Protein AF-A0A0H2R224-F1 (afdb_monomer_lite)

Secondary structure (DSSP, 8-state):
----PPPPPP-TTEEEEEETTEEEEEEHHHHHHHHTT---GGG-EEGGGHHHHHTSHHHHHHHHHHHHHHHHHHHHHHHHHHHHHHHHHHHHHHHTS---S-TTHHHHHHHHHHHHHHHHHHHHHHHS-------TTSHHHHHHHHHHHHHHHHHHTT---HHHHHHHTTPEE-----PPPPP---HHHHHHHHHTTHHHHS-S-------PPTT-TTTTSSSHHHHHHHHHH--TT----HHHHHHHHHHHHHTT-TTPPPHHHHHHHHHHHHHHHPPPEEEEE-TTS-EEEEE-HHHHHHHHHHHHHHHTS------------

Organism: NCBI:txid27342

Radius of gyration: 31.39 Å; chains: 1; bounding box: 102×55×84 Å

Structure (mmCIF, N/CA/C/O backbone):
data_AF-A0A0H2R224-F1
#
_entry.id   AF-A0A0H2R224-F1
#
loop_
_atom_site.group_PDB
_atom_site.id
_atom_site.type_symbol
_atom_site.label_atom_id
_atom_site.label_alt_id
_atom_site.label_comp_id
_atom_site.label_asym_id
_atom_site.label_entity_id
_atom_site.label_seq_id
_atom_site.pdbx_PDB_ins_code
_atom_site.Cartn_x
_atom_site.Cartn_y
_atom_site.Cartn_z
_atom_site.occupancy
_atom_site.B_iso_or_equiv
_atom_site.auth_seq_id
_atom_site.auth_comp_id
_atom_site.auth_asym_id
_atom_site.auth_atom_id
_atom_site.pdbx_PDB_model_num
ATOM 1 N N . MET A 1 1 ? 55.074 -1.251 -44.213 1.00 44.06 1 MET A N 1
ATOM 2 C CA . MET A 1 1 ? 54.320 -0.778 -43.033 1.00 44.06 1 MET A CA 1
ATOM 3 C C . MET A 1 1 ? 52.875 -0.575 -43.454 1.00 44.06 1 MET A C 1
ATOM 5 O O . MET A 1 1 ? 52.669 0.143 -44.427 1.00 44.06 1 MET A O 1
ATOM 9 N N . PRO A 1 2 ? 51.894 -1.247 -42.829 1.00 49.34 2 PRO A N 1
ATOM 10 C CA . PRO A 1 2 ? 50.490 -0.977 -43.115 1.00 49.34 2 PRO A CA 1
ATOM 11 C C . PRO A 1 2 ? 50.138 0.460 -42.687 1.00 49.34 2 PRO A C 1
ATOM 13 O O . PRO A 1 2 ? 50.682 0.934 -41.687 1.00 49.34 2 PRO A O 1
ATOM 16 N N . PRO A 1 3 ? 49.267 1.168 -43.427 1.00 50.97 3 PRO A N 1
ATOM 17 C CA . PRO A 1 3 ? 48.880 2.532 -43.091 1.00 50.97 3 PRO A CA 1
ATOM 18 C C . PRO A 1 3 ? 48.170 2.543 -41.735 1.00 50.97 3 PRO A C 1
ATOM 20 O O . PRO A 1 3 ? 47.150 1.876 -41.542 1.00 50.97 3 PRO A O 1
ATOM 23 N N . THR A 1 4 ? 48.722 3.293 -40.787 1.00 45.47 4 THR A N 1
ATOM 24 C CA . THR A 1 4 ? 48.108 3.553 -39.488 1.00 45.47 4 THR A CA 1
ATOM 25 C C . THR A 1 4 ? 46.823 4.347 -39.718 1.00 45.47 4 THR A C 1
ATOM 27 O O . THR A 1 4 ? 46.840 5.504 -40.135 1.00 45.47 4 THR A O 1
ATOM 30 N N . LYS A 1 5 ? 45.672 3.696 -39.518 1.00 55.66 5 LYS A N 1
ATOM 31 C CA . LYS A 1 5 ? 44.362 4.354 -39.581 1.00 55.66 5 LYS A CA 1
ATOM 32 C C . LYS A 1 5 ? 44.312 5.414 -38.478 1.00 55.66 5 LYS A C 1
ATOM 34 O O . LYS A 1 5 ? 44.446 5.074 -37.306 1.00 55.66 5 LYS A O 1
ATOM 39 N N . GLY A 1 6 ? 44.146 6.680 -38.863 1.00 53.44 6 GLY A N 1
ATOM 40 C CA . GLY A 1 6 ? 43.934 7.783 -37.925 1.00 53.44 6 GLY A CA 1
ATOM 41 C C . GLY A 1 6 ? 42.687 7.572 -37.052 1.00 53.44 6 GLY A C 1
ATOM 42 O O . GLY A 1 6 ? 41.841 6.735 -37.388 1.00 53.44 6 GLY A O 1
ATOM 43 N N . PRO A 1 7 ? 42.566 8.305 -35.930 1.00 63.09 7 PRO A N 1
ATOM 44 C CA . PRO A 1 7 ? 41.449 8.158 -35.002 1.00 63.09 7 PRO A CA 1
ATOM 45 C C . PRO A 1 7 ? 40.119 8.353 -35.738 1.00 63.09 7 PRO A C 1
ATOM 47 O O . PRO A 1 7 ? 39.934 9.308 -36.494 1.00 63.09 7 PRO A O 1
ATOM 50 N N . ALA A 1 8 ? 39.205 7.398 -35.556 1.00 65.25 8 ALA A N 1
ATOM 51 C CA . ALA A 1 8 ? 37.866 7.476 -36.122 1.00 65.25 8 ALA A CA 1
ATOM 52 C C . ALA A 1 8 ? 37.151 8.701 -35.536 1.00 65.25 8 ALA A C 1
ATOM 54 O O . ALA A 1 8 ? 37.110 8.849 -34.319 1.00 65.25 8 ALA A O 1
ATOM 55 N N . LYS A 1 9 ? 36.600 9.563 -36.395 1.00 74.38 9 LYS A N 1
ATOM 56 C CA . LYS A 1 9 ? 35.813 10.724 -35.965 1.00 74.38 9 LYS A CA 1
ATOM 57 C C . LYS A 1 9 ? 34.577 10.248 -35.196 1.00 74.38 9 LYS A C 1
ATOM 59 O O . LYS A 1 9 ? 33.865 9.367 -35.686 1.00 74.38 9 LYS A O 1
ATOM 64 N N . GLU A 1 10 ? 34.344 10.819 -34.020 1.00 84.50 10 GLU A N 1
ATOM 65 C CA . GLU A 1 10 ? 33.060 10.702 -33.330 1.00 84.50 10 GLU A CA 1
ATOM 66 C C . GLU A 1 10 ? 31.981 11.389 -34.169 1.00 84.50 10 GLU A C 1
ATOM 68 O O . GLU A 1 10 ? 32.212 12.442 -34.768 1.00 84.50 10 GLU A O 1
ATOM 73 N N . ILE A 1 11 ? 30.830 10.731 -34.284 1.00 87.88 11 ILE A N 1
ATOM 74 C CA . ILE A 1 11 ? 29.653 11.259 -34.967 1.00 87.88 11 ILE A CA 1
ATOM 75 C C . ILE A 1 11 ? 28.646 11.534 -33.861 1.00 87.88 11 ILE A C 1
ATOM 77 O O . ILE A 1 11 ? 28.252 10.603 -33.160 1.00 87.88 11 ILE A O 1
ATOM 81 N N . ASP A 1 12 ? 28.272 12.797 -33.703 1.00 90.62 12 ASP A N 1
ATOM 82 C CA . ASP A 1 12 ? 27.334 13.215 -32.668 1.00 90.62 12 ASP A CA 1
ATOM 83 C C . ASP A 1 12 ? 25.979 12.498 -32.831 1.00 90.62 12 ASP A C 1
ATOM 85 O O . ASP A 1 12 ? 25.511 12.291 -33.955 1.00 90.62 12 ASP A O 1
ATOM 89 N N . GLY A 1 13 ? 25.394 12.038 -31.724 1.00 91.25 13 GLY A N 1
ATOM 90 C CA . GLY A 1 13 ? 24.161 11.234 -31.717 1.00 91.25 13 GLY A CA 1
ATOM 91 C C . GLY A 1 13 ? 24.301 9.751 -32.113 1.00 91.25 13 GLY A C 1
ATOM 92 O O . GLY A 1 13 ? 23.288 9.061 -32.275 1.00 91.25 13 GLY A O 1
ATOM 93 N N . PHE A 1 14 ? 25.524 9.225 -32.269 1.00 94.94 14 PHE A N 1
ATOM 94 C CA . PHE A 1 14 ? 25.755 7.801 -32.549 1.00 94.94 14 PHE A CA 1
ATOM 95 C C . PHE A 1 14 ? 26.709 7.145 -31.550 1.00 94.94 14 PHE A C 1
ATOM 97 O O . PHE A 1 14 ? 27.819 7.617 -31.318 1.00 94.94 14 PHE A O 1
ATOM 104 N N . VAL A 1 15 ? 26.322 5.973 -31.045 1.00 94.50 15 VAL A N 1
ATOM 105 C CA . VAL A 1 15 ? 27.187 5.125 -30.216 1.00 94.50 15 VAL A CA 1
ATOM 106 C C . VAL A 1 15 ? 27.937 4.147 -31.112 1.00 94.50 15 VAL A C 1
ATOM 108 O O . VAL A 1 15 ? 27.344 3.427 -31.919 1.00 94.50 15 VAL A O 1
ATOM 111 N N . LYS A 1 16 ? 29.264 4.118 -30.981 1.00 94.19 16 LYS A N 1
ATOM 112 C CA . LYS A 1 16 ? 30.128 3.190 -31.713 1.00 94.19 16 LYS A CA 1
ATOM 113 C C . LYS A 1 16 ? 30.122 1.820 -31.034 1.00 94.19 16 LYS A C 1
ATOM 115 O O . LYS A 1 16 ? 30.515 1.698 -29.880 1.00 94.19 16 LYS A O 1
ATOM 120 N N . LEU A 1 17 ? 29.773 0.782 -31.787 1.00 92.06 17 LEU A N 1
ATOM 121 C CA . LEU A 1 17 ? 29.759 -0.610 -31.340 1.00 92.06 17 LEU A CA 1
ATOM 122 C C . LEU A 1 17 ? 30.812 -1.414 -32.106 1.00 92.06 17 LEU A C 1
ATOM 124 O O . LEU A 1 17 ? 30.967 -1.256 -33.320 1.00 92.06 17 LEU A O 1
ATOM 128 N N . THR A 1 18 ? 31.538 -2.290 -31.412 1.00 92.56 18 THR A N 1
ATOM 129 C CA . THR A 1 18 ? 32.492 -3.215 -32.044 1.00 92.56 18 THR A CA 1
ATOM 130 C C . THR A 1 18 ? 31.954 -4.633 -31.923 1.00 92.56 18 THR A C 1
ATOM 132 O O . THR A 1 18 ? 32.067 -5.243 -30.868 1.00 92.56 18 THR A O 1
ATOM 135 N N . ILE A 1 19 ? 31.372 -5.149 -33.007 1.00 91.94 19 ILE A N 1
ATOM 136 C CA . ILE A 1 19 ? 30.734 -6.472 -33.049 1.00 91.94 19 ILE A CA 1
ATOM 137 C C . ILE A 1 19 ? 31.507 -7.328 -34.050 1.00 91.94 19 ILE A C 1
ATOM 139 O O . ILE A 1 19 ? 31.643 -6.943 -35.216 1.00 91.94 19 ILE A O 1
ATOM 143 N N . ASN A 1 20 ? 32.046 -8.468 -33.612 1.00 91.81 20 ASN A N 1
ATOM 144 C CA . ASN A 1 20 ? 32.826 -9.386 -34.457 1.00 91.81 20 ASN A CA 1
ATOM 145 C C . ASN A 1 20 ? 33.954 -8.686 -35.243 1.00 91.81 20 ASN A C 1
ATOM 147 O O . ASN A 1 20 ? 34.102 -8.884 -36.445 1.00 91.81 20 ASN A O 1
ATOM 151 N N . GLN A 1 21 ? 34.716 -7.805 -34.578 1.00 92.88 21 GLN A N 1
ATOM 152 C CA . GLN A 1 21 ? 35.792 -6.987 -35.177 1.00 92.88 21 GLN A CA 1
ATOM 153 C C . GLN A 1 21 ? 35.335 -5.981 -36.253 1.00 92.88 21 GLN A C 1
ATOM 155 O O . GLN A 1 21 ? 36.162 -5.310 -36.874 1.00 92.88 21 GLN A O 1
ATOM 160 N N . THR A 1 22 ? 34.026 -5.818 -36.458 1.00 92.12 22 THR A N 1
ATOM 161 C CA . THR A 1 22 ? 33.461 -4.794 -37.339 1.00 92.12 22 THR A CA 1
ATOM 162 C C . THR A 1 22 ? 32.958 -3.608 -36.526 1.00 92.12 22 THR A C 1
ATOM 164 O O . THR A 1 22 ? 32.269 -3.769 -35.521 1.00 92.12 22 THR A O 1
ATOM 167 N N . VAL A 1 23 ? 33.313 -2.398 -36.964 1.00 92.56 23 VAL A N 1
ATOM 168 C CA . VAL A 1 23 ? 32.818 -1.159 -36.356 1.00 92.56 23 VAL A CA 1
ATOM 169 C C . VAL A 1 23 ? 31.447 -0.835 -36.939 1.00 92.56 23 VAL A C 1
ATOM 171 O O . VAL A 1 23 ? 31.311 -0.607 -38.148 1.00 92.56 23 VAL A O 1
ATOM 174 N N . LYS A 1 24 ? 30.445 -0.786 -36.069 1.00 95.00 24 LYS A N 1
ATOM 175 C CA . LYS A 1 24 ? 29.077 -0.368 -36.368 1.00 95.00 24 LYS A CA 1
ATOM 176 C C . LYS A 1 24 ? 28.699 0.841 -35.505 1.00 95.00 24 LYS A C 1
ATOM 178 O O . LYS A 1 24 ? 29.409 1.188 -34.565 1.00 95.00 24 LYS A O 1
ATOM 183 N N . TYR A 1 25 ? 27.601 1.494 -35.856 1.00 95.56 25 TYR A N 1
ATOM 184 C CA . TYR A 1 25 ? 27.082 2.679 -35.183 1.00 95.56 25 TYR A CA 1
ATOM 185 C C . TYR A 1 25 ? 25.592 2.494 -34.917 1.00 95.56 25 TYR A C 1
ATOM 187 O O . TYR A 1 25 ? 24.866 2.112 -35.829 1.00 95.56 25 TYR A O 1
ATOM 195 N N . ALA A 1 26 ? 25.135 2.784 -33.707 1.00 95.69 26 ALA A N 1
ATOM 196 C CA . ALA A 1 26 ? 23.716 2.821 -33.368 1.00 95.69 26 ALA A CA 1
ATOM 197 C C . ALA A 1 26 ? 23.282 4.273 -33.140 1.00 95.69 26 ALA A C 1
ATOM 199 O O . ALA A 1 26 ? 24.006 5.035 -32.501 1.00 95.69 26 ALA A O 1
ATOM 200 N N . CYS A 1 27 ? 22.133 4.665 -33.693 1.00 96.06 27 CYS A N 1
ATOM 201 C CA . CYS A 1 27 ? 21.566 5.998 -33.486 1.00 96.06 27 CYS A CA 1
ATOM 202 C C . CYS A 1 27 ? 20.829 6.034 -32.145 1.00 96.06 27 CYS A C 1
ATOM 204 O O . CYS A 1 27 ? 19.868 5.289 -31.962 1.00 96.06 27 CYS A O 1
ATOM 206 N N . THR A 1 28 ? 21.240 6.917 -31.236 1.00 94.50 28 THR A N 1
ATOM 207 C CA . THR A 1 28 ? 20.654 7.001 -29.887 1.00 94.50 28 THR A CA 1
ATOM 208 C C . THR A 1 28 ? 19.172 7.372 -29.916 1.00 94.50 28 THR A C 1
ATOM 210 O O . THR A 1 28 ? 18.379 6.774 -29.194 1.00 94.50 28 THR A O 1
ATOM 213 N N . VAL A 1 29 ? 18.789 8.296 -30.801 1.00 94.62 29 VAL A N 1
ATOM 214 C CA . VAL A 1 29 ? 17.405 8.775 -30.960 1.00 94.62 29 VAL A CA 1
ATOM 215 C C . VAL A 1 29 ? 16.482 7.651 -31.437 1.00 94.62 29 VAL A C 1
ATOM 217 O O . VAL A 1 29 ? 15.442 7.385 -30.841 1.00 94.62 29 VAL A O 1
ATOM 220 N N . CYS A 1 30 ? 16.884 6.922 -32.484 1.00 94.81 30 CYS A N 1
ATOM 221 C CA . CYS A 1 30 ? 16.073 5.825 -33.014 1.00 94.81 30 CYS A CA 1
ATOM 222 C C . CYS A 1 30 ? 15.989 4.638 -32.040 1.00 94.81 30 CYS A C 1
ATOM 224 O O . CYS A 1 30 ? 14.925 4.038 -31.910 1.00 94.81 30 CYS A O 1
ATOM 226 N N . SER A 1 31 ? 17.076 4.301 -31.340 1.00 92.12 31 SER A N 1
ATOM 227 C CA . SER A 1 31 ? 17.065 3.209 -30.356 1.00 92.12 31 SER A CA 1
ATOM 228 C C . SER A 1 31 ? 16.169 3.517 -29.151 1.00 92.12 31 SER A C 1
ATOM 230 O O . SER A 1 31 ? 15.461 2.630 -28.674 1.00 92.12 31 SER A O 1
ATOM 232 N N . ARG A 1 32 ? 16.135 4.777 -28.692 1.00 88.69 32 ARG A N 1
ATOM 233 C CA . ARG A 1 32 ? 15.275 5.206 -27.581 1.00 88.69 32 ARG A CA 1
ATOM 234 C C . ARG A 1 32 ? 13.791 5.020 -27.893 1.00 88.69 32 ARG A C 1
ATOM 236 O O . ARG A 1 32 ? 13.071 4.459 -27.075 1.00 88.69 32 ARG A O 1
ATOM 243 N N . LEU A 1 33 ? 13.351 5.437 -29.079 1.00 87.69 33 LEU A N 1
ATOM 244 C CA . LEU A 1 33 ? 11.928 5.442 -29.427 1.00 87.69 33 LEU A CA 1
ATOM 245 C C . LEU A 1 33 ? 11.357 4.066 -29.772 1.00 87.69 33 LEU A C 1
ATOM 247 O O . LEU A 1 33 ? 10.203 3.797 -29.457 1.00 87.69 33 LEU A O 1
ATOM 251 N N . TYR A 1 34 ? 12.131 3.193 -30.420 1.00 81.75 34 TYR A N 1
ATOM 252 C CA . TYR A 1 34 ? 11.587 1.923 -30.917 1.00 81.75 34 TYR A CA 1
ATOM 253 C C . TYR A 1 34 ? 11.800 0.728 -29.981 1.00 81.75 34 TYR A C 1
ATOM 255 O O . TYR A 1 34 ? 11.091 -0.265 -30.127 1.00 81.75 34 TYR A O 1
ATOM 263 N N . ARG A 1 35 ? 12.757 0.790 -29.044 1.00 77.06 35 ARG A N 1
ATOM 264 C CA . ARG A 1 35 ? 13.094 -0.340 -28.153 1.00 77.06 35 ARG A CA 1
ATOM 265 C C . ARG A 1 35 ? 13.302 0.057 -26.687 1.00 77.06 35 ARG A C 1
ATOM 267 O O . ARG A 1 35 ? 13.982 -0.649 -25.953 1.00 77.06 35 ARG A O 1
ATOM 274 N N . GLY A 1 36 ? 12.771 1.202 -26.257 1.00 79.44 36 GLY A N 1
ATOM 275 C CA . GLY A 1 36 ? 12.881 1.629 -24.857 1.00 79.44 36 GLY A CA 1
ATOM 276 C C . GLY A 1 36 ? 14.312 1.947 -24.403 1.00 79.44 36 GLY A C 1
ATOM 277 O O . GLY A 1 36 ? 14.588 1.935 -23.211 1.00 79.44 36 GLY A O 1
ATOM 278 N N . GLY A 1 37 ? 15.232 2.235 -25.333 1.00 78.31 37 GLY A N 1
ATOM 279 C CA . GLY A 1 37 ? 16.602 2.655 -25.015 1.00 78.31 37 GLY A CA 1
ATOM 280 C C . GLY A 1 37 ? 17.657 1.550 -25.008 1.00 78.31 37 GLY A C 1
ATOM 281 O O . GLY A 1 37 ? 18.845 1.877 -24.987 1.00 78.31 37 GLY A O 1
ATOM 282 N N . GLU A 1 38 ? 17.281 0.274 -25.110 1.00 86.31 38 GLU A N 1
ATOM 283 C CA . GLU A 1 38 ? 18.266 -0.801 -25.250 1.00 86.31 38 GLU A CA 1
ATOM 284 C C . GLU A 1 38 ? 18.861 -0.824 -26.663 1.00 86.31 38 GLU A C 1
ATOM 286 O O . GLU A 1 38 ? 18.174 -1.024 -27.667 1.00 86.31 38 GLU A O 1
ATOM 291 N N . ILE A 1 39 ? 20.176 -0.607 -26.751 1.00 86.38 39 ILE A N 1
ATOM 292 C CA . ILE A 1 39 ? 20.918 -0.678 -28.010 1.00 86.38 39 ILE A CA 1
ATOM 293 C C . ILE A 1 39 ? 21.298 -2.138 -28.265 1.00 86.38 39 ILE A C 1
ATOM 295 O O . ILE A 1 39 ? 22.231 -2.658 -27.652 1.00 86.38 39 ILE A O 1
ATOM 299 N N . THR A 1 40 ? 20.611 -2.791 -29.202 1.00 88.81 40 THR A N 1
ATOM 300 C CA . THR A 1 40 ? 20.908 -4.179 -29.585 1.00 88.81 40 THR A CA 1
ATOM 301 C C . THR A 1 40 ? 21.844 -4.255 -30.796 1.00 88.81 40 THR A C 1
ATOM 303 O O . THR A 1 40 ? 21.992 -3.300 -31.565 1.00 88.81 40 THR A O 1
ATOM 306 N N . GLU A 1 41 ? 22.481 -5.412 -31.018 1.00 88.06 41 GLU A N 1
ATOM 307 C CA . GLU A 1 41 ? 23.332 -5.625 -32.201 1.00 88.06 41 GLU A CA 1
ATOM 308 C C . GLU A 1 41 ? 22.571 -5.505 -33.535 1.00 88.06 41 GLU A C 1
ATOM 310 O O . GLU A 1 41 ? 23.183 -5.235 -34.576 1.00 88.06 41 GLU A O 1
ATOM 315 N N . GLU A 1 42 ? 21.250 -5.702 -33.510 1.00 86.50 42 GLU A N 1
ATOM 316 C CA . GLU A 1 42 ? 20.366 -5.617 -34.676 1.00 86.50 42 GLU A CA 1
ATOM 317 C C . GLU A 1 42 ? 20.189 -4.176 -35.165 1.00 86.50 42 GLU A C 1
ATOM 319 O O . GLU A 1 42 ? 20.044 -3.937 -36.365 1.00 86.50 42 GLU A O 1
ATOM 324 N N . ASP A 1 43 ? 20.278 -3.210 -34.250 1.00 84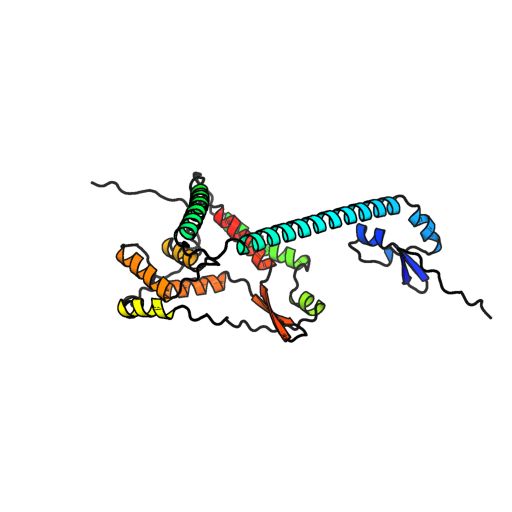.00 43 ASP A N 1
ATOM 325 C CA . ASP A 1 43 ? 20.108 -1.784 -34.542 1.00 84.00 43 ASP A CA 1
ATOM 326 C C . ASP A 1 43 ? 21.416 -1.137 -35.036 1.00 84.00 43 ASP A C 1
ATOM 328 O O . ASP A 1 43 ? 21.473 0.044 -35.389 1.00 84.00 43 ASP A O 1
ATOM 332 N N . ALA A 1 44 ? 22.494 -1.921 -35.086 1.00 91.25 44 ALA A N 1
ATOM 333 C CA . ALA A 1 44 ? 23.820 -1.456 -35.433 1.00 91.25 44 ALA A CA 1
ATOM 334 C C . ALA A 1 44 ? 23.977 -1.278 -36.958 1.00 91.25 44 ALA A C 1
ATOM 336 O O . ALA A 1 44 ? 24.014 -2.222 -37.752 1.00 91.25 44 ALA A O 1
ATOM 337 N N . ILE A 1 45 ? 24.157 -0.030 -37.379 1.00 93.75 45 ILE A N 1
ATOM 338 C CA . ILE A 1 45 ? 24.300 0.394 -38.770 1.00 93.75 45 ILE A CA 1
ATOM 339 C C . ILE A 1 45 ? 25.784 0.390 -39.158 1.00 93.75 45 ILE A C 1
ATOM 341 O O . ILE A 1 45 ? 26.661 0.841 -38.422 1.00 93.75 45 ILE A O 1
ATOM 345 N N . LEU A 1 46 ? 26.104 -0.098 -40.358 1.00 92.50 46 LEU A N 1
ATOM 346 C CA . LEU A 1 46 ? 27.467 0.005 -40.893 1.00 92.50 46 LEU A CA 1
ATOM 347 C C . LEU A 1 46 ? 27.853 1.476 -41.094 1.00 92.50 46 LEU A C 1
ATOM 349 O O . LEU A 1 46 ? 27.067 2.231 -41.656 1.00 92.50 46 LEU A O 1
ATOM 353 N N . SER A 1 47 ? 29.099 1.845 -40.780 1.00 90.94 47 SER A N 1
ATOM 354 C CA . SER A 1 47 ? 29.667 3.193 -41.003 1.00 90.94 47 SER A CA 1
ATOM 355 C C . SER A 1 47 ? 29.241 3.843 -42.335 1.00 90.94 47 SER A C 1
ATOM 357 O O . SER A 1 47 ? 28.733 4.961 -42.362 1.00 90.94 47 SER A O 1
ATOM 359 N N . ARG A 1 48 ? 29.349 3.105 -43.450 1.00 91.88 48 ARG A N 1
ATOM 360 C CA . ARG A 1 48 ? 28.984 3.585 -44.799 1.00 91.88 48 ARG A CA 1
ATOM 361 C C . ARG A 1 48 ? 27.495 3.906 -44.993 1.00 91.88 48 ARG A C 1
ATOM 363 O O . ARG A 1 48 ? 27.145 4.609 -45.932 1.00 91.88 48 ARG A O 1
ATOM 370 N N . LYS A 1 49 ? 26.618 3.360 -44.148 1.00 95.12 49 LYS A N 1
ATOM 371 C CA . LYS A 1 49 ? 25.160 3.534 -44.207 1.00 95.12 49 LYS A CA 1
ATOM 372 C C . LYS A 1 49 ? 24.646 4.626 -43.263 1.00 95.12 49 LYS A C 1
ATOM 374 O O . LYS A 1 49 ? 23.487 4.999 -43.396 1.00 95.12 49 LYS A O 1
ATOM 379 N N . VAL A 1 50 ? 25.484 5.178 -42.379 1.00 95.00 50 VAL A N 1
ATOM 380 C CA . VAL A 1 50 ? 25.084 6.223 -41.414 1.00 95.00 50 VAL A CA 1
ATOM 381 C C . VAL A 1 50 ? 24.501 7.448 -42.128 1.00 95.00 50 VAL A C 1
ATOM 383 O O . VAL A 1 50 ? 23.401 7.882 -41.809 1.00 95.00 50 VAL A O 1
ATOM 386 N N . SER A 1 51 ? 25.163 7.935 -43.182 1.00 95.50 51 SER A N 1
ATOM 387 C CA . SER A 1 51 ? 24.661 9.053 -44.004 1.00 95.50 51 SER A CA 1
ATOM 388 C C . SER A 1 51 ? 23.289 8.769 -44.638 1.00 95.50 51 SER A C 1
ATOM 390 O O . SER A 1 51 ? 22.431 9.648 -44.694 1.00 95.50 51 SER A O 1
ATOM 392 N N . GLY A 1 52 ? 23.056 7.530 -45.085 1.00 97.00 52 GLY A N 1
ATOM 393 C CA . GLY A 1 52 ? 21.760 7.116 -45.628 1.00 97.00 52 GLY A CA 1
ATOM 394 C C . GLY A 1 52 ? 20.673 7.031 -44.557 1.00 97.00 52 GLY A C 1
ATOM 395 O O . GLY A 1 52 ? 19.537 7.414 -44.815 1.00 97.00 52 GLY A O 1
ATOM 396 N N . HIS A 1 53 ? 21.028 6.585 -43.350 1.00 95.69 53 HIS A N 1
ATOM 397 C CA . HIS A 1 53 ? 20.119 6.541 -42.208 1.00 95.69 53 HIS A CA 1
ATOM 398 C C . HIS A 1 53 ? 19.689 7.943 -41.763 1.00 95.69 53 HIS A C 1
ATOM 400 O O . HIS A 1 53 ? 18.491 8.173 -41.639 1.00 95.69 53 HIS A O 1
ATOM 406 N N . ILE A 1 54 ? 20.622 8.895 -41.636 1.00 96.38 54 ILE A N 1
ATOM 407 C CA . ILE A 1 54 ? 20.313 10.288 -41.255 1.00 96.38 54 ILE A CA 1
ATOM 408 C C . ILE A 1 54 ? 19.318 10.930 -42.237 1.00 96.38 54 ILE A C 1
ATOM 410 O O . ILE A 1 54 ? 18.455 11.710 -41.855 1.00 96.38 54 ILE A O 1
ATOM 414 N N . LYS A 1 55 ? 19.402 10.578 -43.525 1.00 97.31 55 LYS A N 1
ATOM 415 C CA . LYS A 1 55 ? 18.482 11.083 -44.558 1.00 97.31 55 LYS A CA 1
ATOM 416 C C . LYS A 1 55 ? 17.161 10.316 -44.641 1.00 97.31 55 LYS A C 1
ATOM 418 O O . LYS A 1 55 ? 16.270 10.748 -45.372 1.00 97.31 55 LYS A O 1
ATOM 423 N N . SER A 1 56 ? 17.044 9.178 -43.961 1.00 97.44 56 SER A N 1
ATOM 424 C CA . SER A 1 56 ? 15.854 8.332 -44.024 1.00 97.44 56 SER A CA 1
ATOM 425 C C . SER A 1 56 ? 14.666 8.997 -43.333 1.00 97.44 56 SER A C 1
ATOM 427 O O . SER A 1 56 ? 14.838 9.688 -42.331 1.00 97.44 56 SER A O 1
ATOM 429 N N . GLN A 1 57 ? 13.456 8.763 -43.850 1.00 97.19 57 GLN A N 1
ATOM 430 C CA . GLN A 1 57 ? 12.236 9.316 -43.256 1.00 97.19 57 GLN A CA 1
ATOM 431 C C . GLN A 1 57 ? 12.057 8.851 -41.806 1.00 97.19 57 GLN A C 1
ATOM 433 O O . GLN A 1 57 ? 11.807 9.668 -40.936 1.00 97.19 57 GLN A O 1
ATOM 438 N N . ARG A 1 58 ? 12.354 7.575 -41.527 1.00 94.50 58 ARG A N 1
ATOM 439 C CA . ARG A 1 58 ? 12.318 7.005 -40.172 1.00 94.50 58 ARG A CA 1
ATOM 440 C C . ARG A 1 58 ? 13.152 7.779 -39.152 1.00 94.50 58 ARG A C 1
ATOM 442 O O . ARG A 1 58 ? 12.736 7.909 -38.012 1.00 94.50 58 ARG A O 1
ATOM 449 N N . HIS A 1 59 ? 14.334 8.257 -39.539 1.00 95.25 59 HIS A N 1
ATOM 450 C CA . HIS A 1 59 ? 15.182 9.028 -38.630 1.00 95.25 59 HIS A CA 1
ATOM 451 C C . HIS A 1 59 ? 14.619 10.431 -38.382 1.00 95.25 59 HIS A C 1
ATOM 453 O O . HIS A 1 59 ? 14.689 10.914 -37.260 1.00 95.25 59 HIS A O 1
ATOM 459 N N . LYS A 1 60 ? 14.026 11.060 -39.405 1.00 96.88 60 LYS A N 1
ATOM 460 C CA . LYS A 1 60 ? 13.345 12.353 -39.251 1.00 96.88 60 LYS A CA 1
ATOM 461 C C . LYS A 1 60 ? 12.136 12.234 -38.329 1.00 96.88 60 LYS A C 1
ATOM 463 O O . LYS A 1 60 ? 12.059 12.977 -37.365 1.00 96.88 60 LYS A O 1
ATOM 468 N N . ASP A 1 61 ? 11.286 11.233 -38.559 1.00 95.38 61 ASP A N 1
ATOM 469 C CA . ASP A 1 61 ? 10.116 10.969 -37.715 1.00 95.38 61 ASP A CA 1
ATOM 470 C C . ASP A 1 61 ? 10.537 10.698 -36.257 1.00 95.38 61 ASP A C 1
ATOM 472 O O . ASP A 1 61 ? 9.881 11.142 -35.319 1.00 95.38 61 ASP A O 1
ATOM 476 N N . ALA A 1 62 ? 11.660 9.996 -36.059 1.00 94.69 62 ALA A N 1
ATOM 477 C CA . ALA A 1 62 ? 12.231 9.757 -34.738 1.00 94.69 62 ALA A CA 1
ATOM 478 C C . ALA A 1 62 ? 12.764 11.043 -34.078 1.00 94.69 62 ALA A C 1
ATOM 480 O O . ALA A 1 62 ? 12.568 11.235 -32.885 1.00 94.69 62 ALA A O 1
ATOM 481 N N . ILE A 1 63 ? 13.416 11.935 -34.826 1.00 95.94 63 ILE A N 1
ATOM 482 C CA . ILE A 1 63 ? 13.853 13.233 -34.290 1.00 95.94 63 ILE A CA 1
ATOM 483 C C . ILE A 1 63 ? 12.646 14.089 -33.901 1.00 95.94 63 ILE A C 1
ATOM 485 O O . ILE A 1 63 ? 12.626 14.623 -32.797 1.00 95.94 63 ILE A O 1
ATOM 489 N N . ASP A 1 64 ? 11.631 14.179 -34.761 1.00 96.25 64 ASP A N 1
ATOM 490 C CA . ASP A 1 64 ? 10.433 14.981 -34.493 1.00 96.25 64 ASP A CA 1
ATOM 491 C C . ASP A 1 64 ? 9.683 14.458 -33.250 1.00 96.25 64 ASP A C 1
ATOM 493 O O . ASP A 1 64 ? 9.207 15.236 -32.417 1.00 96.25 64 ASP A O 1
ATOM 497 N N . ALA A 1 65 ? 9.623 13.132 -33.077 1.00 94.06 65 ALA A N 1
ATOM 498 C CA . ALA A 1 65 ? 9.041 12.500 -31.896 1.00 94.06 65 ALA A CA 1
ATOM 499 C C . ALA A 1 65 ? 9.868 12.738 -30.617 1.00 94.06 65 ALA A C 1
ATOM 501 O O . ALA A 1 65 ? 9.285 13.037 -29.576 1.00 94.06 65 ALA A O 1
ATOM 502 N N . ASP A 1 66 ? 11.201 12.644 -30.678 1.00 93.69 66 ASP A N 1
ATOM 503 C CA . ASP A 1 66 ? 12.086 12.924 -29.532 1.00 93.69 66 ASP A CA 1
ATOM 504 C C . ASP A 1 66 ? 12.021 14.408 -29.135 1.00 93.69 66 ASP A C 1
ATOM 506 O O . ASP A 1 66 ? 11.927 14.721 -27.950 1.00 93.69 66 ASP A O 1
ATOM 510 N N . GLN A 1 67 ? 11.940 15.321 -30.109 1.00 95.50 67 GLN A N 1
ATOM 511 C CA . GLN A 1 67 ? 11.739 16.748 -29.856 1.00 95.50 67 GLN A CA 1
ATOM 512 C C . GLN A 1 67 ? 10.379 17.022 -29.197 1.00 95.50 67 GLN A C 1
ATOM 514 O O . GLN A 1 67 ? 10.310 17.751 -28.210 1.00 95.50 67 GLN A O 1
ATOM 519 N N . THR A 1 68 ? 9.307 16.388 -29.683 1.00 95.12 68 THR A N 1
ATOM 520 C CA . THR A 1 68 ? 7.969 16.510 -29.077 1.00 95.12 68 THR A CA 1
ATOM 521 C C . THR A 1 68 ? 7.954 15.987 -27.639 1.00 95.12 68 THR A C 1
ATOM 523 O O . THR A 1 68 ? 7.349 16.602 -26.761 1.00 95.12 68 THR A O 1
ATOM 526 N N . LEU A 1 69 ? 8.627 14.862 -27.379 1.00 91.38 69 LEU A N 1
ATOM 527 C CA . LEU A 1 69 ? 8.759 14.304 -26.035 1.00 91.38 69 LEU A CA 1
ATOM 528 C C . LEU A 1 69 ? 9.536 15.252 -25.112 1.00 91.38 69 LEU A C 1
ATOM 530 O O . LEU A 1 69 ? 9.132 15.458 -23.969 1.00 91.38 69 LEU A O 1
ATOM 534 N N . HIS A 1 70 ? 10.615 15.861 -25.605 1.00 91.62 70 HIS A N 1
ATOM 535 C CA . HIS A 1 70 ? 11.397 16.825 -24.834 1.00 91.62 70 HIS A CA 1
ATOM 536 C C . HIS A 1 70 ? 10.565 18.056 -24.449 1.00 91.62 70 HIS A C 1
ATOM 538 O O . HIS A 1 70 ? 10.530 18.425 -23.278 1.00 91.62 70 HIS A O 1
ATOM 544 N N . GLU A 1 71 ? 9.796 18.615 -25.390 1.00 96.19 71 GLU A N 1
ATOM 545 C CA . GLU A 1 71 ? 8.873 19.723 -25.107 1.00 96.19 71 GLU A CA 1
ATOM 546 C C . GLU A 1 71 ? 7.797 19.350 -24.072 1.00 96.19 71 GLU A C 1
ATOM 548 O O . GLU A 1 71 ? 7.364 20.195 -23.288 1.00 96.19 71 GLU A O 1
ATOM 553 N N . GLN A 1 72 ? 7.331 18.096 -24.054 1.00 94.38 72 GLN A N 1
ATOM 554 C CA . GLN A 1 72 ? 6.377 17.630 -23.042 1.00 94.38 72 GLN A CA 1
ATOM 555 C C . GLN A 1 72 ? 7.008 17.541 -21.650 1.00 94.38 72 GLN A C 1
ATOM 557 O O . GLN A 1 72 ? 6.370 17.950 -20.679 1.00 94.38 72 GLN A O 1
ATOM 562 N N . ILE A 1 73 ? 8.245 17.046 -21.554 1.00 91.06 73 ILE A N 1
ATOM 563 C CA . ILE A 1 73 ? 8.992 16.980 -20.291 1.00 91.06 73 ILE A CA 1
ATOM 564 C C . ILE A 1 73 ? 9.200 18.391 -19.731 1.00 91.06 73 ILE A C 1
ATOM 566 O O . ILE A 1 73 ? 8.827 18.642 -18.589 1.00 91.06 73 ILE A O 1
ATOM 570 N N . GLU A 1 74 ? 9.659 19.341 -20.551 1.00 94.69 74 GLU A N 1
ATOM 571 C CA . GLU A 1 74 ? 9.855 20.733 -20.119 1.00 94.69 74 GLU A CA 1
ATOM 572 C C . GLU A 1 74 ? 8.553 21.391 -19.622 1.00 94.69 74 GLU A C 1
ATOM 574 O O . GLU A 1 74 ? 8.555 22.130 -18.635 1.00 94.69 74 GLU A O 1
ATOM 579 N N . ARG A 1 75 ? 7.408 21.101 -20.260 1.00 95.00 75 ARG A N 1
ATOM 580 C CA . ARG A 1 75 ? 6.095 21.586 -19.790 1.00 95.00 75 ARG A CA 1
ATOM 581 C C . ARG A 1 75 ? 5.702 20.988 -18.440 1.00 95.00 75 ARG A C 1
ATOM 583 O O . ARG A 1 75 ? 5.108 21.693 -17.622 1.00 95.00 75 ARG A O 1
ATOM 590 N N . MET A 1 76 ? 5.989 19.706 -18.209 1.00 90.62 76 MET A N 1
ATOM 591 C CA . MET A 1 76 ? 5.715 19.061 -16.922 1.00 90.62 76 MET A CA 1
ATOM 592 C C . MET A 1 76 ? 6.606 19.623 -15.815 1.00 90.62 76 MET A C 1
ATOM 594 O O . MET A 1 76 ? 6.085 19.938 -14.745 1.00 90.62 76 MET A O 1
ATOM 598 N N . ASP A 1 77 ? 7.896 19.819 -16.083 1.00 91.38 77 ASP A N 1
ATOM 599 C CA . ASP A 1 77 ? 8.839 20.396 -15.120 1.00 91.38 77 ASP A CA 1
ATOM 600 C C . ASP A 1 77 ? 8.416 21.813 -14.722 1.00 91.38 77 ASP A C 1
ATOM 602 O O . ASP A 1 77 ? 8.264 22.106 -13.536 1.00 91.38 77 ASP A O 1
ATOM 606 N N . HIS A 1 78 ? 8.055 22.658 -15.694 1.00 93.88 78 HIS A N 1
ATOM 607 C CA . HIS A 1 78 ? 7.519 23.990 -15.402 1.00 93.88 78 HIS A CA 1
ATOM 608 C C . HIS A 1 78 ? 6.216 23.929 -14.576 1.00 93.88 78 HIS A C 1
ATOM 610 O O . HIS A 1 78 ? 5.970 24.784 -13.722 1.00 93.88 78 HIS A O 1
ATOM 616 N N . SER A 1 79 ? 5.352 22.934 -14.803 1.00 92.19 79 SER A N 1
ATOM 617 C CA . SER A 1 79 ? 4.128 22.748 -14.009 1.00 92.19 79 SER A CA 1
ATOM 618 C C . SER A 1 79 ? 4.422 22.305 -12.570 1.00 92.19 79 SER A C 1
ATOM 620 O O . SER A 1 79 ? 3.728 22.723 -11.638 1.00 92.19 79 SER A O 1
ATOM 622 N N . ILE A 1 80 ? 5.442 21.469 -12.363 1.00 89.19 80 ILE A N 1
ATOM 623 C CA . ILE A 1 80 ? 5.915 21.071 -11.031 1.00 89.19 80 ILE A CA 1
ATOM 624 C C . ILE A 1 80 ? 6.490 22.285 -10.298 1.00 89.19 80 ILE A C 1
ATOM 626 O O . ILE A 1 80 ? 6.076 22.558 -9.170 1.00 89.19 80 ILE A O 1
ATOM 630 N N . ASP A 1 81 ? 7.358 23.056 -10.950 1.00 90.69 81 ASP A N 1
ATOM 631 C CA . ASP A 1 81 ? 7.964 24.254 -10.366 1.00 90.69 81 ASP A CA 1
ATOM 632 C C . ASP A 1 81 ? 6.917 25.303 -9.992 1.00 90.69 81 ASP A C 1
ATOM 634 O O . ASP A 1 81 ? 6.979 25.890 -8.911 1.00 90.69 81 ASP A O 1
ATOM 638 N N . GLN A 1 82 ? 5.898 25.490 -10.834 1.00 92.06 82 GLN A N 1
ATOM 639 C CA . GLN A 1 82 ? 4.795 26.397 -10.535 1.00 92.06 82 GLN A CA 1
ATOM 640 C C . GLN A 1 82 ? 3.997 25.949 -9.302 1.00 92.06 82 GLN A C 1
ATOM 642 O O . GLN A 1 82 ? 3.713 26.770 -8.430 1.00 92.06 82 GLN A O 1
ATOM 647 N N . ARG A 1 83 ? 3.688 24.650 -9.177 1.00 85.50 83 ARG A N 1
ATOM 648 C CA . ARG A 1 83 ? 3.008 24.107 -7.986 1.00 85.50 83 ARG A CA 1
ATOM 649 C C . ARG A 1 83 ? 3.850 24.263 -6.723 1.00 85.50 83 ARG A C 1
ATOM 651 O O . ARG A 1 83 ? 3.315 24.641 -5.682 1.00 85.50 83 ARG A O 1
ATOM 658 N N . ASN A 1 84 ? 5.154 24.012 -6.813 1.00 84.75 84 ASN A N 1
ATOM 659 C CA . ASN A 1 84 ? 6.077 24.192 -5.694 1.00 84.75 84 ASN A CA 1
ATOM 660 C C . ASN A 1 84 ? 6.165 25.665 -5.274 1.00 84.75 84 ASN A C 1
ATOM 662 O O . ASN A 1 84 ? 6.121 25.975 -4.084 1.00 84.75 84 ASN A O 1
ATOM 666 N N . HIS A 1 85 ? 6.224 26.583 -6.240 1.00 88.75 85 HIS A N 1
ATOM 667 C CA . HIS A 1 85 ? 6.224 28.018 -5.977 1.00 88.75 85 HIS A CA 1
ATOM 668 C C . HIS A 1 85 ? 4.913 28.484 -5.320 1.00 88.75 85 HIS A C 1
ATOM 670 O O . HIS A 1 85 ? 4.938 29.248 -4.354 1.00 88.75 85 HIS A O 1
ATOM 676 N N . ASP A 1 86 ? 3.760 28.003 -5.792 1.00 84.88 86 ASP A N 1
ATOM 677 C CA . ASP A 1 86 ? 2.464 28.315 -5.182 1.00 84.88 86 ASP A CA 1
ATOM 678 C C . ASP A 1 86 ? 2.357 27.776 -3.749 1.00 84.88 86 ASP A C 1
ATOM 680 O O . ASP A 1 86 ? 1.868 28.484 -2.865 1.00 84.88 86 ASP A O 1
ATOM 684 N N . PHE A 1 87 ? 2.873 26.570 -3.496 1.00 83.44 87 PHE A N 1
ATOM 685 C CA . PHE A 1 87 ? 2.936 25.986 -2.157 1.00 83.44 87 PHE A CA 1
ATOM 686 C C . PHE A 1 87 ? 3.789 26.831 -1.197 1.00 83.44 87 PHE A C 1
ATOM 688 O O . PHE A 1 87 ? 3.338 27.161 -0.098 1.00 83.44 87 PHE A O 1
ATOM 695 N N . LEU A 1 88 ? 4.984 27.254 -1.626 1.00 83.44 88 LEU A N 1
ATOM 696 C CA . LEU A 1 88 ? 5.858 28.123 -0.830 1.00 83.44 88 LEU A CA 1
ATOM 697 C C . LEU A 1 88 ? 5.206 29.480 -0.537 1.00 83.44 88 LEU A C 1
ATOM 699 O O . LEU A 1 88 ? 5.282 29.969 0.587 1.00 83.44 88 LEU A O 1
ATOM 703 N N . ARG A 1 89 ? 4.484 30.060 -1.501 1.00 80.62 89 ARG A N 1
ATOM 704 C CA . ARG A 1 89 ? 3.777 31.333 -1.302 1.00 80.62 89 ARG A CA 1
ATOM 705 C C . ARG A 1 89 ? 2.647 31.228 -0.270 1.00 80.62 89 ARG A C 1
ATOM 707 O O . ARG A 1 89 ? 2.418 32.178 0.478 1.00 80.62 89 ARG A O 1
ATOM 714 N N . VAL A 1 90 ? 1.938 30.098 -0.218 1.00 79.62 90 VAL A N 1
ATOM 715 C CA . VAL A 1 90 ? 0.924 29.836 0.822 1.00 79.62 90 VAL A CA 1
ATOM 716 C C . VAL A 1 90 ? 1.584 29.703 2.197 1.00 79.62 90 VAL A C 1
ATOM 718 O O . VAL A 1 90 ? 1.086 30.283 3.163 1.00 79.62 90 VAL A O 1
ATOM 721 N N . ALA A 1 91 ? 2.728 29.017 2.274 1.00 69.94 91 ALA A N 1
ATOM 722 C CA . ALA A 1 91 ? 3.491 28.876 3.511 1.00 69.94 91 ALA A CA 1
ATOM 723 C C . ALA A 1 91 ? 4.014 30.232 4.032 1.00 69.94 91 ALA A C 1
ATOM 725 O O . ALA A 1 91 ? 3.809 30.563 5.198 1.00 69.94 91 ALA A O 1
ATOM 726 N N . GLU A 1 92 ? 4.591 31.073 3.168 1.00 74.38 92 GLU A N 1
ATOM 727 C CA . GLU A 1 92 ? 5.073 32.414 3.542 1.00 74.38 92 GLU A CA 1
ATOM 728 C C . GLU A 1 92 ? 3.931 33.390 3.882 1.00 74.38 92 GLU A C 1
ATOM 730 O O . GLU A 1 92 ? 4.076 34.274 4.732 1.00 74.38 92 GLU A O 1
ATOM 735 N N . GLY A 1 93 ? 2.760 33.226 3.256 1.00 64.38 93 GLY A N 1
ATOM 736 C CA . GLY A 1 93 ? 1.553 33.984 3.589 1.00 64.38 93 GLY A CA 1
ATOM 737 C C . GLY A 1 93 ? 1.036 33.712 5.008 1.00 64.38 93 GLY A C 1
ATOM 738 O O . GLY A 1 93 ? 0.438 34.602 5.617 1.00 64.38 93 GLY A O 1
ATOM 739 N N . GLN A 1 94 ? 1.306 32.525 5.564 1.00 55.78 94 GLN A N 1
ATOM 740 C CA . GLN A 1 94 ? 0.949 32.178 6.943 1.00 55.78 94 GLN A CA 1
ATOM 741 C C . GLN A 1 94 ? 1.856 32.829 7.993 1.00 55.78 94 GLN A C 1
ATOM 743 O O . GLN A 1 94 ? 1.382 33.089 9.096 1.00 55.78 94 GLN A O 1
ATOM 748 N N . GLU A 1 95 ? 3.108 33.163 7.672 1.00 55.44 95 GLU A N 1
ATOM 749 C CA . GLU A 1 95 ? 4.025 33.794 8.636 1.00 55.44 95 GLU A CA 1
ATOM 750 C C . GLU A 1 95 ? 3.768 35.298 8.839 1.00 55.44 95 GLU A C 1
ATOM 752 O O . GLU A 1 95 ? 4.215 35.882 9.827 1.00 55.44 95 GLU A O 1
ATOM 757 N N . ARG A 1 96 ? 3.010 35.951 7.944 1.00 53.00 96 ARG A N 1
ATOM 758 C CA . ARG A 1 96 ? 2.681 37.388 8.058 1.00 53.00 96 ARG A CA 1
ATOM 759 C C . ARG A 1 96 ? 1.390 37.694 8.817 1.00 53.00 96 ARG A C 1
ATOM 761 O O . ARG A 1 96 ? 1.118 38.866 9.082 1.00 53.00 96 ARG A O 1
ATOM 768 N N . LEU A 1 97 ? 0.622 36.682 9.222 1.00 50.84 97 LEU A N 1
ATOM 769 C CA . LEU A 1 97 ? -0.429 36.851 10.228 1.00 50.84 97 LEU A CA 1
ATOM 770 C C . LEU A 1 97 ? 0.227 36.811 11.607 1.00 50.84 97 LEU A C 1
ATOM 772 O O . LEU A 1 97 ? 0.307 35.781 12.268 1.00 50.84 97 LEU A O 1
ATOM 776 N N . GLY A 1 98 ? 0.763 37.972 11.980 1.00 44.53 98 GLY A N 1
ATOM 777 C CA . GLY A 1 98 ? 1.429 38.199 13.248 1.00 44.53 98 GLY A CA 1
ATOM 778 C C . GLY A 1 98 ? 0.583 37.763 14.441 1.00 44.53 98 GLY A C 1
ATOM 779 O O . GLY A 1 98 ? -0.635 37.932 14.469 1.00 44.53 98 GLY A O 1
ATOM 780 N N . SER A 1 99 ? 1.296 37.241 15.434 1.00 49.72 99 SER A N 1
ATOM 781 C CA . SER A 1 99 ? 0.896 37.032 16.821 1.00 49.72 99 SER A CA 1
ATOM 782 C C . SER A 1 99 ? -0.122 38.068 17.317 1.00 49.72 99 SER A C 1
ATOM 784 O O . SER A 1 99 ? 0.250 39.138 17.805 1.00 49.72 99 SER A O 1
ATOM 786 N N . HIS A 1 100 ? -1.407 37.744 17.222 1.00 45.88 100 HIS A N 1
ATOM 787 C CA . HIS A 1 100 ? -2.471 38.460 17.910 1.00 45.88 100 HIS A CA 1
ATOM 788 C C . HIS A 1 100 ? -3.149 37.467 18.863 1.00 45.88 100 HIS A C 1
ATOM 790 O O . HIS A 1 100 ? -3.581 36.405 18.414 1.00 45.88 100 HIS A O 1
ATOM 796 N N . PRO A 1 101 ? -3.247 37.760 20.172 1.00 46.56 101 PRO A N 1
ATOM 797 C CA . PRO A 1 101 ? -3.882 36.868 21.134 1.00 46.56 101 PRO A CA 1
ATOM 798 C C . PRO A 1 101 ? -5.405 36.957 20.978 1.00 46.56 101 PRO A C 1
ATOM 800 O O . PRO A 1 101 ? -6.079 37.691 21.692 1.00 46.56 101 PRO A O 1
ATOM 803 N N . ALA A 1 102 ? -5.942 36.256 19.984 1.00 45.44 102 ALA A N 1
ATOM 804 C CA . ALA A 1 102 ? -7.376 36.052 19.771 1.00 45.44 102 ALA A CA 1
ATOM 805 C C . ALA A 1 102 ? -7.616 34.722 19.030 1.00 45.44 102 ALA A C 1
ATOM 807 O O . ALA A 1 102 ? -8.422 34.635 18.105 1.00 45.44 102 ALA A O 1
ATOM 808 N N . ASP A 1 103 ? -6.865 33.688 19.413 1.00 47.28 103 ASP A N 1
ATOM 809 C CA . ASP A 1 103 ? -6.697 32.457 18.631 1.00 47.28 103 ASP A CA 1
ATOM 810 C C . ASP A 1 103 ? -7.738 31.359 18.926 1.00 47.28 103 ASP A C 1
ATOM 812 O O . ASP A 1 103 ? -7.567 30.200 18.568 1.00 47.28 103 ASP A O 1
ATOM 816 N N . THR A 1 104 ? -8.859 31.704 19.563 1.00 50.81 104 THR A N 1
ATOM 817 C CA . THR A 1 104 ? -9.961 30.757 19.812 1.00 50.81 104 THR A CA 1
ATOM 818 C C . THR A 1 104 ? -11.046 30.806 18.734 1.00 50.81 104 THR A C 1
ATOM 820 O O . THR A 1 104 ? -11.684 29.792 18.457 1.00 50.81 104 THR A O 1
ATOM 823 N N . THR A 1 105 ? -11.230 31.938 18.051 1.00 47.97 105 THR A N 1
ATOM 824 C CA . THR A 1 105 ? -12.328 32.102 17.078 1.00 47.97 105 THR A CA 1
ATOM 825 C C . THR A 1 105 ? -11.958 31.608 15.674 1.00 47.97 105 THR A C 1
ATOM 827 O O . THR A 1 105 ? -12.806 31.075 14.959 1.00 47.97 105 THR A O 1
ATOM 830 N N . PHE A 1 106 ? -10.685 31.715 15.275 1.00 44.59 106 PHE A N 1
ATOM 831 C CA . PHE A 1 106 ? -10.227 31.252 13.956 1.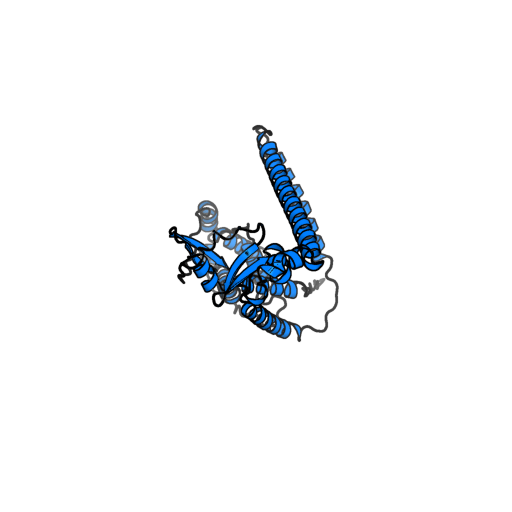00 44.59 106 PHE A CA 1
ATOM 832 C C . PHE A 1 106 ? -9.974 29.737 13.893 1.00 44.59 106 PHE A C 1
ATOM 834 O O . PHE A 1 106 ? -10.202 29.136 12.841 1.00 44.59 106 PHE A O 1
ATOM 841 N N . GLN A 1 107 ? -9.585 29.093 15.003 1.00 49.50 107 GLN A N 1
ATOM 842 C CA . GLN A 1 107 ? -9.582 27.626 15.089 1.00 49.50 107 GLN A CA 1
ATOM 843 C C . GLN A 1 107 ? -11.005 27.058 15.023 1.00 49.50 107 GLN A C 1
ATOM 845 O O . GLN A 1 107 ? -11.228 26.104 14.281 1.00 49.50 107 GLN A O 1
ATOM 850 N N . ALA A 1 108 ? -11.978 27.695 15.687 1.00 46.72 108 ALA A N 1
ATOM 851 C CA . ALA A 1 108 ? -13.381 27.288 15.629 1.00 46.72 108 ALA A CA 1
ATOM 852 C C . ALA A 1 108 ? -13.959 27.374 14.203 1.00 46.72 108 ALA A C 1
ATOM 854 O O . ALA A 1 108 ? -14.580 26.423 13.740 1.00 46.72 108 ALA A O 1
ATOM 855 N N . LEU A 1 109 ? -13.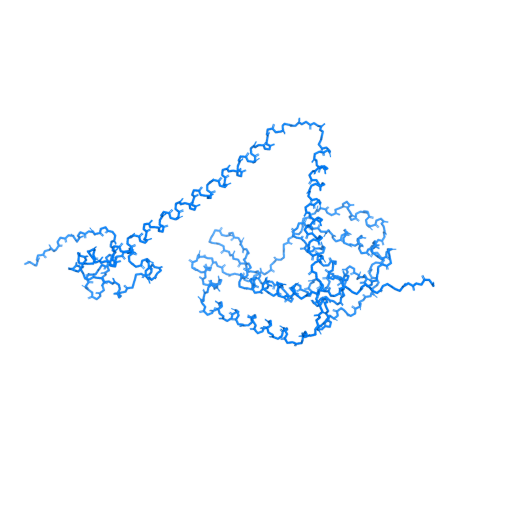678 28.448 13.454 1.00 44.03 109 LEU A N 1
ATOM 856 C CA . LEU A 1 109 ? -14.138 28.581 12.062 1.00 44.03 109 LEU A CA 1
ATOM 857 C C . LEU A 1 109 ? -13.477 27.570 11.103 1.00 44.03 109 LEU A C 1
ATOM 859 O O . LEU A 1 109 ? -14.150 27.050 10.216 1.00 44.03 109 LEU A O 1
ATOM 863 N N . ARG A 1 110 ? -12.198 27.208 11.310 1.00 49.88 110 ARG A N 1
ATOM 864 C CA . ARG A 1 110 ? -11.539 26.122 10.545 1.00 49.88 110 ARG A CA 1
ATOM 865 C C . ARG A 1 110 ? -12.019 24.721 10.922 1.00 49.88 110 ARG A C 1
ATOM 867 O O . ARG A 1 110 ? -11.777 23.780 10.164 1.00 49.88 110 ARG A O 1
ATOM 874 N N . GLN A 1 111 ? -12.599 24.548 12.106 1.00 48.53 111 GLN A N 1
ATOM 875 C CA . GLN A 1 111 ? -13.196 23.282 12.528 1.00 48.53 111 GLN A CA 1
ATOM 876 C C . GLN A 1 111 ? -14.604 23.145 11.939 1.00 48.53 111 GLN A C 1
ATOM 878 O O . GLN A 1 111 ? -14.926 22.094 11.402 1.00 48.53 111 GLN A O 1
ATOM 883 N N . VAL A 1 112 ? -15.379 24.234 11.922 1.00 49.88 112 VAL A N 1
ATOM 884 C CA . VAL A 1 112 ? -16.722 24.280 11.322 1.00 49.88 112 VAL A CA 1
ATOM 885 C C . VAL A 1 112 ? -16.674 24.074 9.802 1.00 49.88 112 VAL A C 1
ATOM 887 O O . VAL A 1 112 ? -17.359 23.192 9.307 1.00 49.88 112 VAL A O 1
ATOM 890 N N . GLN A 1 113 ? -15.787 24.760 9.066 1.00 47.69 113 GLN A N 1
ATOM 891 C CA . GLN A 1 113 ? -15.675 24.561 7.607 1.00 47.69 113 GLN A CA 1
ATOM 892 C C . GLN A 1 113 ? -15.114 23.190 7.199 1.00 47.69 113 GLN A C 1
ATOM 894 O O . GLN A 1 113 ? -15.403 22.707 6.109 1.00 47.69 113 GLN A O 1
ATOM 899 N N . ARG A 1 114 ? -14.300 22.546 8.052 1.00 47.12 114 ARG A N 1
ATOM 900 C CA . ARG A 1 114 ? -13.888 21.153 7.813 1.00 47.12 114 ARG A CA 1
ATOM 901 C C . ARG A 1 114 ? -15.041 20.197 8.063 1.00 47.12 114 ARG A C 1
ATOM 903 O O . ARG A 1 114 ? -15.213 19.286 7.270 1.00 47.12 114 ARG A O 1
ATOM 910 N N . ASN A 1 115 ? -15.808 20.404 9.128 1.00 46.06 115 ASN A N 1
ATOM 911 C CA . ASN A 1 115 ? -16.936 19.539 9.446 1.00 46.06 115 ASN A CA 1
ATOM 912 C C . ASN A 1 115 ? -18.033 19.636 8.381 1.00 46.06 115 ASN A C 1
ATOM 914 O O . ASN A 1 115 ? -18.542 18.602 7.996 1.00 46.06 115 ASN A O 1
ATOM 918 N N . GLU A 1 116 ? -18.299 20.814 7.808 1.00 45.47 116 GLU A N 1
ATOM 919 C CA . GLU A 1 116 ? -19.272 20.951 6.709 1.00 45.47 116 GLU A CA 1
ATOM 920 C C . GLU A 1 116 ? -18.851 20.176 5.447 1.00 45.47 116 GLU A C 1
ATOM 922 O O . GLU A 1 116 ? -19.673 19.485 4.857 1.00 45.47 116 GLU A O 1
ATOM 927 N N . LEU A 1 117 ? -17.564 20.203 5.075 1.00 45.53 117 LEU A N 1
ATOM 928 C CA . LEU A 1 117 ? -17.068 19.449 3.915 1.00 45.53 117 LEU A CA 1
ATOM 929 C C . LEU A 1 117 ? -17.025 17.931 4.171 1.00 45.53 117 LEU A C 1
ATOM 931 O O . LEU A 1 117 ? -17.161 17.142 3.242 1.00 45.53 117 LEU A O 1
ATOM 935 N N . TYR A 1 118 ? -16.797 17.519 5.422 1.00 49.12 118 TYR A N 1
ATOM 936 C CA . TYR A 1 118 ? -16.844 16.112 5.823 1.00 49.12 118 TYR A CA 1
ATOM 937 C C . TYR A 1 118 ? -18.286 15.604 5.928 1.00 49.12 118 TYR A C 1
ATOM 939 O O . TYR A 1 118 ? -18.545 14.494 5.484 1.00 49.12 118 TYR A O 1
ATOM 947 N N . ASP A 1 119 ? -19.213 16.401 6.455 1.00 46.97 119 ASP A N 1
ATOM 948 C CA . ASP A 1 119 ? -20.628 16.041 6.571 1.00 46.97 119 ASP A CA 1
ATOM 949 C C . ASP A 1 119 ? -21.286 15.947 5.188 1.00 46.97 119 ASP A C 1
ATOM 951 O O . ASP A 1 119 ? -22.070 15.032 4.961 1.00 46.97 119 ASP A O 1
ATOM 955 N N . GLU A 1 120 ? -20.913 16.812 4.238 1.00 46.34 120 GLU A N 1
ATOM 956 C CA . GLU A 1 120 ? -21.389 16.740 2.851 1.00 46.34 120 GLU A CA 1
ATOM 957 C C . GLU A 1 120 ? -20.826 15.501 2.129 1.00 46.34 120 GLU A C 1
ATOM 959 O O . GLU A 1 120 ? -21.584 14.764 1.511 1.00 46.34 120 GLU A O 1
ATOM 964 N N . LEU A 1 121 ? -19.534 15.182 2.295 1.00 48.00 121 L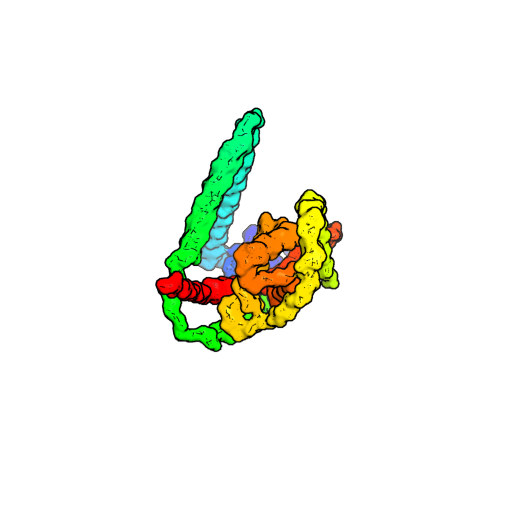EU A N 1
ATOM 965 C CA . LEU A 1 121 ? -18.916 13.988 1.691 1.00 48.00 121 LEU A CA 1
ATOM 966 C C . LEU A 1 121 ? -19.434 12.672 2.298 1.00 48.00 121 LEU A C 1
ATOM 968 O O . LEU A 1 121 ? -19.527 11.655 1.614 1.00 48.00 121 LEU A O 1
ATOM 972 N N . VAL A 1 122 ? -19.740 12.679 3.597 1.00 49.62 122 VAL A N 1
ATOM 973 C CA . VAL A 1 122 ? -20.303 11.528 4.306 1.00 49.62 122 VAL A CA 1
ATOM 974 C C . VAL A 1 122 ? -21.779 11.349 3.943 1.00 49.62 122 VAL A C 1
ATOM 976 O O . VAL A 1 122 ? -22.186 10.217 3.709 1.00 49.62 122 VAL A O 1
ATOM 979 N N . ALA A 1 123 ? -22.564 12.425 3.832 1.00 49.31 123 ALA A N 1
ATOM 980 C CA . ALA A 1 123 ? -23.958 12.358 3.387 1.00 49.31 123 ALA A CA 1
ATOM 981 C C . ALA A 1 123 ? -24.084 11.852 1.936 1.00 49.31 123 ALA A C 1
ATOM 983 O O . ALA A 1 123 ? -24.865 10.937 1.682 1.00 49.31 123 ALA A O 1
ATOM 984 N N . ASP A 1 124 ? -23.243 12.343 1.020 1.00 43.34 124 ASP A N 1
ATOM 985 C CA . ASP A 1 124 ? -23.225 11.922 -0.394 1.00 43.34 124 ASP A CA 1
ATOM 986 C C . ASP A 1 124 ? -22.797 10.445 -0.556 1.00 43.34 124 ASP A C 1
ATOM 988 O O . ASP A 1 124 ? -23.251 9.740 -1.451 1.00 43.34 124 ASP A O 1
ATOM 992 N N . MET A 1 125 ? -21.974 9.923 0.365 1.00 45.28 125 MET A N 1
ATOM 993 C CA . MET A 1 125 ? -21.627 8.494 0.419 1.00 45.28 125 MET A CA 1
ATOM 994 C C . MET A 1 125 ? -22.766 7.590 0.924 1.00 45.28 125 MET A C 1
ATOM 996 O O . MET A 1 125 ? -22.683 6.372 0.742 1.00 45.28 125 MET A O 1
ATOM 1000 N N . PHE A 1 126 ? -23.796 8.137 1.578 1.00 44.84 126 PHE A N 1
ATOM 1001 C CA . PHE A 1 126 ? -24.872 7.353 2.195 1.00 44.84 126 PHE A CA 1
ATOM 1002 C C . PHE A 1 126 ? -26.232 7.453 1.480 1.00 44.84 126 PHE A C 1
ATOM 1004 O O . PHE A 1 126 ? -27.023 6.524 1.640 1.00 44.84 126 PHE A O 1
ATOM 1011 N N . ASP A 1 127 ? -26.489 8.489 0.673 1.00 39.84 127 ASP A N 1
ATOM 1012 C CA . ASP A 1 127 ? -27.800 8.713 0.029 1.00 39.84 127 ASP A CA 1
ATOM 1013 C C . ASP A 1 127 ? -28.016 7.959 -1.310 1.00 39.84 127 ASP A C 1
ATOM 1015 O O . ASP A 1 127 ? -29.156 7.816 -1.749 1.00 39.84 127 ASP A O 1
ATOM 1019 N N . ASP A 1 128 ? -26.973 7.396 -1.936 1.00 38.53 128 ASP A N 1
ATOM 1020 C CA . ASP A 1 128 ? -27.040 6.818 -3.299 1.00 38.53 128 ASP A CA 1
ATOM 1021 C C . ASP A 1 128 ? -27.184 5.270 -3.375 1.00 38.53 128 ASP A C 1
ATOM 1023 O O . ASP A 1 128 ? -26.944 4.660 -4.420 1.00 38.53 128 ASP A O 1
ATOM 1027 N N . MET A 1 129 ? -27.583 4.580 -2.295 1.00 42.94 129 MET A N 1
ATOM 1028 C CA . MET A 1 129 ? -27.580 3.098 -2.222 1.00 42.94 129 MET A CA 1
ATOM 1029 C C . MET A 1 129 ? -28.962 2.409 -2.151 1.00 42.94 129 MET A C 1
ATOM 1031 O O . MET A 1 129 ? -29.142 1.469 -1.374 1.00 42.94 129 MET A O 1
ATOM 1035 N N . ASP A 1 130 ? -29.912 2.781 -3.013 1.00 35.84 130 ASP A N 1
ATOM 1036 C CA . ASP A 1 130 ? -31.176 2.040 -3.192 1.00 35.84 130 ASP A CA 1
ATOM 1037 C C . ASP A 1 130 ? -31.155 1.168 -4.463 1.00 35.84 130 ASP A C 1
ATOM 1039 O O . ASP A 1 130 ? -31.623 1.579 -5.526 1.00 35.84 130 ASP A O 1
ATOM 1043 N N . VAL A 1 131 ? -30.629 -0.064 -4.375 1.00 45.56 131 VAL A N 1
ATOM 1044 C CA . VAL A 1 131 ? -30.798 -1.083 -5.434 1.00 45.56 131 VAL A CA 1
ATOM 1045 C C . VAL A 1 131 ? -30.966 -2.487 -4.835 1.00 45.56 131 VAL A C 1
ATOM 1047 O O . VAL A 1 131 ? -30.118 -2.977 -4.089 1.00 45.56 131 VAL A O 1
ATOM 1050 N N . GLU A 1 132 ? -32.072 -3.146 -5.190 1.00 36.91 132 GLU A N 1
ATOM 1051 C CA . GLU A 1 132 ? -32.421 -4.522 -4.812 1.00 36.91 132 GLU A CA 1
ATOM 1052 C C . GLU A 1 132 ? -31.450 -5.554 -5.429 1.00 36.91 132 GLU A C 1
ATOM 1054 O O . GLU A 1 132 ? -31.060 -5.439 -6.591 1.00 36.91 132 GLU A O 1
ATOM 1059 N N . ASN A 1 133 ? -31.055 -6.576 -4.654 1.00 44.84 133 ASN A N 1
ATOM 1060 C CA . ASN A 1 133 ? -30.024 -7.550 -5.031 1.00 44.84 133 ASN A CA 1
ATOM 1061 C C . ASN A 1 133 ? -30.516 -9.004 -4.891 1.00 44.84 133 ASN A C 1
ATOM 1063 O O . ASN A 1 133 ? -30.759 -9.483 -3.784 1.00 44.84 133 ASN A O 1
ATOM 1067 N N . GLU A 1 134 ? -30.561 -9.723 -6.014 1.00 38.12 134 GLU A N 1
ATOM 1068 C CA . GLU A 1 134 ? -30.604 -11.187 -6.091 1.00 38.12 134 GLU A CA 1
ATOM 1069 C C . GLU A 1 134 ? -29.366 -11.661 -6.883 1.00 38.12 134 GLU A C 1
ATOM 1071 O O . GLU A 1 134 ? -29.378 -11.644 -8.113 1.00 38.12 134 GLU A O 1
ATOM 1076 N N . GLY A 1 135 ? -28.268 -12.070 -6.219 1.00 45.31 135 GLY A N 1
ATOM 1077 C CA . GLY A 1 135 ? -27.123 -12.638 -6.963 1.00 45.31 135 GLY A CA 1
ATOM 1078 C C . GLY A 1 135 ? -25.757 -12.853 -6.288 1.00 45.31 135 GLY A C 1
ATOM 1079 O O . GLY A 1 135 ? -24.779 -13.062 -6.998 1.00 45.31 135 GLY A O 1
ATOM 1080 N N . GLN A 1 136 ? -25.615 -12.830 -4.958 1.00 48.78 136 GLN A N 1
ATOM 1081 C CA . GLN A 1 136 ? -24.295 -12.699 -4.296 1.00 48.78 136 GLN A CA 1
ATOM 1082 C C . GLN A 1 136 ? -23.336 -13.914 -4.319 1.00 48.78 136 GLN A C 1
ATOM 1084 O O . GLN A 1 136 ? -22.222 -13.808 -3.810 1.00 48.78 136 GLN A O 1
ATOM 1089 N N . HIS A 1 137 ? -23.694 -15.064 -4.896 1.00 45.91 137 HIS A N 1
ATOM 1090 C CA . HIS A 1 137 ? -22.916 -16.292 -4.664 1.00 45.91 137 HIS A CA 1
ATOM 1091 C C . HIS A 1 137 ? -21.756 -16.562 -5.647 1.00 45.91 137 HIS A C 1
ATOM 1093 O O . HIS A 1 137 ? -20.970 -17.471 -5.392 1.00 45.91 137 HIS A O 1
ATOM 1099 N N . THR A 1 138 ? -21.604 -15.790 -6.733 1.00 54.09 138 THR A N 1
ATOM 1100 C CA . THR A 1 138 ? -20.527 -15.988 -7.736 1.00 54.09 138 THR A CA 1
ATOM 1101 C C . THR A 1 138 ? -19.323 -15.052 -7.569 1.00 54.09 138 THR A C 1
ATOM 1103 O O . THR A 1 138 ? -18.253 -15.324 -8.097 1.00 54.09 138 THR A O 1
ATOM 1106 N N . PHE A 1 139 ? -19.456 -13.967 -6.804 1.00 48.25 139 PHE A N 1
ATOM 1107 C CA . PHE A 1 139 ? -18.513 -12.840 -6.834 1.00 48.25 139 PHE A CA 1
ATOM 1108 C C . PHE A 1 139 ? -17.211 -13.051 -6.029 1.00 48.25 139 PHE A C 1
ATOM 1110 O O . PHE A 1 139 ? -16.144 -12.586 -6.424 1.00 48.25 139 PHE A O 1
ATOM 1117 N N . LEU A 1 140 ? -17.259 -13.783 -4.910 1.00 47.72 140 LEU A N 1
ATOM 1118 C CA . LEU A 1 140 ? -16.079 -14.019 -4.057 1.00 47.72 140 LEU A CA 1
ATOM 1119 C C . LEU A 1 140 ? -15.066 -15.005 -4.675 1.00 47.72 140 LEU A C 1
ATOM 1121 O O . LEU A 1 140 ? -13.854 -14.865 -4.472 1.00 47.72 140 LEU A O 1
ATOM 1125 N N . ASP A 1 141 ? -15.539 -15.970 -5.466 1.00 56.72 141 ASP A N 1
ATOM 1126 C CA . ASP A 1 141 ? -14.672 -16.888 -6.219 1.00 56.72 141 ASP A CA 1
ATOM 1127 C C . ASP A 1 141 ? -13.966 -16.157 -7.375 1.00 56.72 141 ASP A C 1
ATOM 1129 O O . ASP A 1 141 ? -12.783 -16.395 -7.643 1.00 56.72 141 ASP A O 1
ATOM 1133 N N . ASP A 1 142 ? -14.637 -15.181 -7.990 1.00 58.81 142 ASP A N 1
ATOM 1134 C CA . ASP A 1 142 ? -14.046 -14.317 -9.016 1.00 58.81 142 ASP A CA 1
ATOM 1135 C C . ASP A 1 142 ? -12.938 -13.427 -8.438 1.00 58.81 142 ASP A C 1
ATOM 1137 O O . ASP A 1 142 ? -11.892 -13.243 -9.063 1.00 58.81 142 ASP A O 1
ATOM 1141 N N . ILE A 1 143 ? -13.115 -12.945 -7.208 1.00 58.41 143 ILE A N 1
ATOM 1142 C CA . ILE A 1 143 ? -12.143 -12.118 -6.489 1.00 58.41 143 ILE A CA 1
ATOM 1143 C C . ILE A 1 143 ? -10.832 -12.871 -6.201 1.00 58.41 143 ILE A C 1
ATOM 1145 O O . ILE A 1 143 ? -9.737 -12.376 -6.486 1.00 58.41 143 ILE A O 1
ATOM 1149 N N . THR A 1 144 ? -10.913 -14.080 -5.642 1.00 64.06 144 THR A N 1
ATOM 1150 C CA . THR A 1 144 ? -9.712 -14.886 -5.342 1.00 64.06 144 THR A CA 1
ATOM 1151 C C . THR A 1 144 ? -8.990 -15.318 -6.621 1.00 64.06 144 THR A C 1
ATOM 1153 O O . THR A 1 144 ? -7.752 -15.351 -6.672 1.00 64.06 144 THR A O 1
ATOM 1156 N N . THR A 1 145 ? -9.757 -15.563 -7.684 1.00 71.50 145 THR A N 1
ATOM 1157 C CA . THR A 1 145 ? -9.248 -15.841 -9.030 1.00 71.50 145 THR A CA 1
ATOM 1158 C C . THR A 1 145 ? -8.541 -14.622 -9.630 1.00 71.50 145 THR A C 1
ATOM 1160 O O . THR A 1 145 ? -7.449 -14.763 -10.187 1.00 71.50 145 THR A O 1
ATOM 1163 N N . LEU A 1 146 ? -9.105 -13.420 -9.469 1.00 68.81 146 LEU A N 1
ATOM 1164 C CA . LEU A 1 146 ? -8.503 -12.151 -9.885 1.00 68.81 146 LEU A CA 1
ATOM 1165 C C . LEU A 1 146 ? -7.191 -11.877 -9.154 1.00 68.81 146 LEU A C 1
ATOM 1167 O O . LEU A 1 146 ? -6.195 -11.593 -9.816 1.00 68.81 146 LEU A O 1
ATOM 1171 N N . LYS A 1 147 ? -7.154 -12.044 -7.826 1.00 68.44 147 LYS A N 1
ATOM 1172 C CA . LYS A 1 147 ? -5.926 -11.895 -7.027 1.00 68.44 147 LYS A CA 1
ATOM 1173 C C . LYS A 1 147 ? -4.816 -12.817 -7.538 1.00 68.44 147 LYS A C 1
ATOM 1175 O O . LYS A 1 147 ? -3.730 -12.362 -7.880 1.00 68.44 147 LYS A O 1
ATOM 1180 N N . SER A 1 148 ? -5.137 -14.099 -7.711 1.00 73.88 148 SER A N 1
ATOM 1181 C CA . SER A 1 148 ? -4.195 -15.113 -8.210 1.00 73.88 148 SER A CA 1
ATOM 1182 C C . SER A 1 148 ? -3.726 -14.856 -9.649 1.00 73.88 148 SER A C 1
ATOM 1184 O O . SER A 1 148 ? -2.670 -15.339 -10.065 1.00 73.88 148 SER A O 1
ATOM 1186 N N . ARG A 1 149 ? -4.534 -14.153 -10.449 1.00 75.94 149 ARG A N 1
ATOM 1187 C CA . ARG A 1 149 ? -4.190 -13.754 -11.814 1.00 75.94 149 ARG A CA 1
ATOM 1188 C C . ARG A 1 149 ? -3.294 -12.517 -11.820 1.00 75.94 149 ARG A C 1
ATOM 1190 O O . ARG A 1 149 ? -2.277 -12.563 -12.504 1.00 75.94 149 ARG A O 1
ATOM 1197 N N . LEU A 1 150 ? -3.629 -11.473 -11.057 1.00 72.25 150 LEU A N 1
ATOM 1198 C CA . LEU A 1 150 ? -2.789 -10.279 -10.919 1.00 72.25 150 LEU A CA 1
ATOM 1199 C C . LEU A 1 150 ? -1.408 -10.644 -10.379 1.00 72.25 150 LEU A C 1
ATOM 1201 O O . LEU A 1 150 ? -0.415 -10.270 -10.991 1.00 72.25 150 LEU A O 1
ATOM 1205 N N . ASP A 1 151 ? -1.335 -11.464 -9.326 1.00 69.00 151 ASP A N 1
ATOM 1206 C CA . ASP A 1 151 ? -0.056 -11.933 -8.781 1.00 69.00 151 ASP A CA 1
ATOM 1207 C C . ASP A 1 151 ? 0.785 -12.634 -9.860 1.00 69.00 151 ASP A C 1
ATOM 1209 O O . ASP A 1 151 ? 1.998 -12.451 -9.943 1.00 69.00 151 ASP A O 1
ATOM 1213 N N . ARG A 1 152 ? 0.158 -13.419 -10.743 1.00 77.44 152 ARG A N 1
ATOM 1214 C CA . ARG A 1 152 ? 0.854 -14.105 -11.841 1.00 77.44 152 ARG A CA 1
ATOM 1215 C C . ARG A 1 152 ? 1.319 -13.147 -12.936 1.00 77.44 152 ARG A C 1
ATOM 1217 O O . ARG A 1 152 ? 2.416 -13.327 -13.456 1.00 77.44 152 ARG A O 1
ATOM 1224 N N . GLU A 1 153 ? 0.494 -12.170 -13.304 1.00 78.62 153 GLU A N 1
ATOM 1225 C CA . GLU A 1 153 ? 0.828 -11.167 -14.321 1.00 78.62 153 GLU A CA 1
ATOM 1226 C C . GLU A 1 153 ? 1.941 -10.228 -13.822 1.00 78.62 153 GLU A C 1
ATOM 1228 O O . GLU A 1 153 ? 2.927 -10.037 -14.533 1.00 78.62 153 GLU A O 1
ATOM 1233 N N . CYS A 1 154 ? 1.863 -9.745 -12.577 1.00 70.56 154 CYS A N 1
ATOM 1234 C CA . CYS A 1 154 ? 2.907 -8.937 -11.938 1.00 70.56 154 CYS A CA 1
ATOM 1235 C C . CYS A 1 154 ? 4.242 -9.693 -11.844 1.00 70.56 154 CYS A C 1
ATOM 1237 O O . CYS A 1 154 ? 5.279 -9.155 -12.237 1.00 70.56 154 CYS A O 1
ATOM 1239 N N . ASN A 1 155 ? 4.217 -10.963 -11.418 1.00 72.44 155 ASN A N 1
ATOM 1240 C CA . ASN A 1 155 ? 5.415 -11.808 -11.377 1.00 72.44 155 ASN A CA 1
ATOM 1241 C C . ASN A 1 155 ? 5.970 -12.122 -12.779 1.00 72.44 155 ASN A C 1
ATOM 1243 O O . ASN A 1 155 ? 7.178 -12.270 -12.948 1.00 72.44 155 ASN A O 1
ATOM 1247 N N . GLY A 1 156 ? 5.108 -12.230 -13.795 1.00 75.19 156 GLY A N 1
ATOM 1248 C CA . GLY A 1 156 ? 5.511 -12.528 -15.172 1.00 75.19 156 GLY A CA 1
ATOM 1249 C C . GLY A 1 156 ? 6.214 -11.370 -15.883 1.00 75.19 156 GLY A C 1
ATOM 1250 O O . GLY A 1 156 ? 7.008 -11.610 -16.790 1.00 75.19 156 GLY A O 1
ATOM 1251 N N . ILE A 1 157 ? 5.940 -10.130 -15.472 1.00 76.38 157 ILE A N 1
ATOM 1252 C CA . ILE A 1 157 ? 6.544 -8.920 -16.051 1.00 76.38 157 ILE A CA 1
ATOM 1253 C C . ILE A 1 157 ? 7.861 -8.554 -15.327 1.00 76.38 157 ILE A C 1
ATOM 1255 O O . ILE A 1 157 ? 8.556 -7.644 -15.766 1.00 76.38 157 ILE A O 1
ATOM 1259 N N . ASP A 1 158 ? 8.234 -9.274 -14.253 1.00 70.31 158 ASP A N 1
ATOM 1260 C CA . ASP A 1 158 ? 9.361 -8.938 -13.350 1.00 70.31 158 ASP A CA 1
ATOM 1261 C C . ASP A 1 158 ? 9.266 -7.477 -12.868 1.00 70.31 158 ASP A C 1
ATOM 1263 O O . ASP A 1 158 ? 10.272 -6.831 -12.599 1.00 70.31 158 ASP A O 1
ATOM 1267 N N . LEU A 1 159 ? 8.034 -6.944 -12.799 1.00 64.19 159 LEU A N 1
ATOM 1268 C CA . LEU A 1 159 ? 7.774 -5.527 -12.541 1.00 64.19 159 LEU A CA 1
ATOM 1269 C C . LEU A 1 159 ? 8.203 -5.134 -11.124 1.00 64.19 159 LEU A C 1
ATOM 1271 O O . LEU A 1 159 ? 8.502 -3.971 -10.882 1.00 64.19 159 LEU A O 1
ATOM 1275 N N . TRP A 1 160 ? 8.201 -6.101 -10.202 1.00 66.56 160 TRP A N 1
ATOM 1276 C CA . TRP A 1 160 ? 8.602 -5.919 -8.816 1.00 66.56 160 TRP A CA 1
ATOM 1277 C C . TRP A 1 160 ? 9.323 -7.172 -8.324 1.00 66.56 160 TRP A C 1
ATOM 1279 O O . TRP A 1 160 ? 8.695 -8.157 -7.935 1.00 66.56 160 TRP A O 1
ATOM 1289 N N . ASN A 1 161 ? 10.653 -7.156 -8.347 1.00 75.50 161 ASN A N 1
ATOM 1290 C CA . ASN A 1 161 ? 11.452 -8.197 -7.719 1.00 75.50 161 ASN A CA 1
ATOM 1291 C C . ASN A 1 161 ? 12.314 -7.526 -6.668 1.00 75.50 161 ASN A C 1
ATOM 1293 O O . ASN A 1 161 ? 13.455 -7.151 -6.922 1.00 75.50 161 ASN A O 1
ATOM 1297 N N . ALA A 1 162 ? 11.734 -7.374 -5.480 1.00 68.38 162 ALA A N 1
ATOM 1298 C CA . ALA A 1 162 ? 12.312 -6.575 -4.413 1.00 68.38 162 ALA A CA 1
ATOM 1299 C C . ALA A 1 162 ? 13.755 -6.998 -4.074 1.00 68.38 162 ALA A C 1
ATOM 1301 O O . ALA A 1 162 ? 14.569 -6.149 -3.735 1.00 68.38 162 ALA A O 1
ATOM 1302 N N . GLU A 1 163 ? 14.105 -8.279 -4.239 1.00 72.12 163 GLU A N 1
ATOM 1303 C CA . GLU A 1 163 ? 15.479 -8.774 -4.093 1.00 72.12 163 GLU A CA 1
ATOM 1304 C C . GLU A 1 163 ? 16.398 -8.352 -5.248 1.00 72.12 163 GLU A C 1
ATOM 1306 O O . GLU A 1 163 ? 17.507 -7.875 -5.000 1.00 72.12 163 GLU A O 1
ATOM 1311 N N . LYS A 1 164 ? 15.966 -8.502 -6.508 1.00 78.69 164 LYS A N 1
ATOM 1312 C CA . LYS A 1 164 ? 16.753 -8.067 -7.677 1.00 78.69 164 LYS A CA 1
ATOM 1313 C C . LYS A 1 164 ? 16.910 -6.551 -7.727 1.00 78.69 164 LYS A C 1
ATOM 1315 O O . LYS A 1 164 ? 18.009 -6.081 -8.006 1.00 78.69 164 LYS A O 1
ATOM 1320 N N . ASP A 1 165 ? 15.851 -5.803 -7.444 1.00 75.88 165 ASP A N 1
ATOM 1321 C CA . ASP A 1 165 ? 15.847 -4.340 -7.466 1.00 75.88 165 ASP A CA 1
ATOM 1322 C C . ASP A 1 165 ? 16.713 -3.791 -6.330 1.00 75.88 165 ASP A C 1
ATOM 1324 O O . ASP A 1 165 ? 17.544 -2.904 -6.539 1.00 75.88 165 ASP A O 1
ATOM 1328 N N . ALA A 1 166 ? 16.616 -4.389 -5.138 1.00 70.75 166 ALA A N 1
ATOM 1329 C CA . ALA A 1 166 ? 17.524 -4.100 -4.037 1.00 70.75 166 ALA A CA 1
ATOM 1330 C C . ALA A 1 166 ? 18.978 -4.409 -4.402 1.00 70.75 166 ALA A C 1
ATOM 1332 O O . ALA A 1 166 ? 19.845 -3.568 -4.175 1.00 70.75 166 ALA A O 1
ATOM 1333 N N . ALA A 1 167 ? 19.252 -5.564 -5.015 1.00 77.50 167 ALA A N 1
ATOM 1334 C CA . ALA A 1 167 ? 20.597 -5.935 -5.444 1.00 77.50 167 ALA A CA 1
ATOM 1335 C C . ALA A 1 167 ? 21.150 -4.992 -6.527 1.00 77.50 167 ALA A C 1
ATOM 1337 O O . ALA A 1 167 ? 22.317 -4.602 -6.457 1.00 77.50 167 ALA A O 1
ATOM 1338 N N . LEU A 1 168 ? 20.320 -4.578 -7.491 1.00 79.38 168 LEU A N 1
ATOM 1339 C CA . LEU A 1 168 ? 20.674 -3.614 -8.535 1.00 79.38 168 LEU A CA 1
ATOM 1340 C C . LEU A 1 168 ? 21.059 -2.255 -7.938 1.00 79.38 168 LEU A C 1
ATOM 1342 O O . LEU A 1 168 ? 21.996 -1.609 -8.406 1.00 79.38 168 LEU A O 1
ATOM 1346 N N . LEU A 1 169 ? 20.362 -1.843 -6.881 1.00 75.06 169 LEU A N 1
ATOM 1347 C CA . LEU A 1 169 ? 20.607 -0.590 -6.173 1.00 75.06 169 LEU A CA 1
ATOM 1348 C C . LEU A 1 169 ? 21.646 -0.717 -5.036 1.00 75.06 169 LEU A C 1
ATOM 1350 O O . LEU A 1 169 ? 21.951 0.268 -4.362 1.00 75.06 169 LEU A O 1
ATOM 1354 N N . GLY A 1 170 ? 22.226 -1.905 -4.829 1.00 74.69 170 GLY A N 1
ATOM 1355 C CA . GLY A 1 170 ? 23.276 -2.159 -3.838 1.00 74.69 170 GLY A CA 1
ATOM 1356 C C . GLY A 1 170 ? 22.791 -2.327 -2.392 1.00 74.69 170 GLY A C 1
ATOM 1357 O O . GLY A 1 170 ? 23.595 -2.231 -1.467 1.00 74.69 170 GLY A O 1
ATOM 1358 N N . PHE A 1 171 ? 21.502 -2.567 -2.166 1.00 71.75 171 PHE A N 1
ATOM 1359 C CA . PHE A 1 171 ? 20.955 -2.871 -0.845 1.00 71.75 171 PHE A CA 1
ATOM 1360 C C . PHE A 1 171 ? 21.182 -4.344 -0.475 1.00 71.75 171 PHE A C 1
ATOM 1362 O O . PHE A 1 171 ? 21.121 -5.239 -1.316 1.00 71.75 171 PHE A O 1
ATOM 1369 N N . SER A 1 172 ? 21.425 -4.600 0.811 1.00 64.00 172 SER A N 1
ATOM 1370 C CA . SER A 1 172 ? 21.519 -5.957 1.368 1.00 64.00 172 SER A CA 1
ATOM 1371 C C . SER A 1 172 ? 20.213 -6.337 2.067 1.00 64.00 172 SER A C 1
ATOM 1373 O O . SER A 1 172 ? 19.665 -5.523 2.813 1.00 64.00 172 SER A O 1
ATOM 1375 N N . PHE A 1 173 ? 19.739 -7.560 1.831 1.00 49.78 173 PHE A N 1
ATOM 1376 C CA . PHE A 1 173 ? 18.460 -8.075 2.326 1.00 49.78 173 PHE A CA 1
ATOM 1377 C C . PHE A 1 173 ? 18.591 -8.675 3.734 1.00 49.78 173 PHE A C 1
ATOM 1379 O O . PHE A 1 173 ? 19.525 -9.436 3.997 1.00 49.78 173 PHE A O 1
ATOM 1386 N N . SER A 1 174 ? 17.661 -8.347 4.634 1.00 53.25 174 SER A N 1
ATOM 1387 C CA . SER A 1 174 ? 17.563 -8.939 5.972 1.00 53.25 174 SER A CA 1
ATOM 1388 C C . SER A 1 174 ? 16.092 -9.076 6.359 1.00 53.25 174 SER A C 1
ATOM 1390 O O . SER A 1 174 ? 15.380 -8.084 6.449 1.00 53.25 174 SER A O 1
ATOM 1392 N N . THR A 1 175 ? 15.622 -10.298 6.603 1.00 43.31 175 THR A N 1
ATOM 1393 C CA . THR A 1 175 ? 14.256 -10.561 7.074 1.00 43.31 175 THR A CA 1
ATOM 1394 C C . THR A 1 175 ? 14.211 -10.470 8.594 1.00 43.31 175 THR A C 1
ATOM 1396 O O . THR A 1 175 ? 14.383 -11.480 9.273 1.00 43.31 175 THR A O 1
ATOM 1399 N N . ASN A 1 176 ? 14.002 -9.278 9.144 1.00 41.53 176 ASN A N 1
ATOM 1400 C CA . ASN A 1 176 ? 13.581 -9.138 10.535 1.00 41.53 176 ASN A CA 1
ATOM 1401 C C . ASN A 1 176 ? 12.431 -8.136 10.611 1.00 41.53 176 ASN A C 1
ATOM 1403 O O . ASN A 1 176 ? 12.610 -6.932 10.504 1.00 41.53 176 ASN A O 1
ATOM 1407 N N . SER A 1 177 ? 11.219 -8.646 10.800 1.00 40.81 177 SER A N 1
ATOM 1408 C CA . SER A 1 177 ? 10.052 -7.821 11.094 1.00 40.81 177 SER A CA 1
ATOM 1409 C C . SER A 1 177 ? 10.139 -7.382 12.557 1.00 40.81 177 SER A C 1
ATOM 1411 O O . SER A 1 177 ? 9.859 -8.176 13.453 1.00 40.81 177 SER A O 1
ATOM 1413 N N . GLN A 1 178 ? 10.581 -6.151 12.814 1.00 38.66 178 GLN A N 1
ATOM 1414 C CA . GLN A 1 178 ? 10.621 -5.587 14.164 1.00 38.66 178 GLN A CA 1
ATOM 1415 C C . GLN A 1 178 ? 9.563 -4.487 14.315 1.00 38.66 178 GLN A C 1
ATOM 1417 O O . GLN A 1 178 ? 9.509 -3.543 13.530 1.00 38.66 178 GLN A O 1
ATOM 1422 N N . GLU A 1 179 ? 8.709 -4.634 15.327 1.00 40.19 179 GLU A N 1
ATOM 1423 C CA . GLU A 1 179 ? 7.637 -3.695 15.665 1.00 40.19 179 GLU A CA 1
ATOM 1424 C C . GLU A 1 179 ? 8.197 -2.344 16.152 1.00 40.19 179 GLU A C 1
ATOM 1426 O O . GLU A 1 179 ? 9.187 -2.285 16.887 1.00 40.19 179 GLU A O 1
ATOM 1431 N N . LEU A 1 180 ? 7.561 -1.247 15.725 1.00 38.44 180 LEU A N 1
ATOM 1432 C CA . LEU A 1 180 ? 7.935 0.126 16.081 1.00 38.44 180 LEU A CA 1
ATOM 1433 C C . LEU A 1 180 ? 7.522 0.463 17.530 1.00 38.44 180 LEU A C 1
ATOM 1435 O O . LEU A 1 180 ? 6.402 0.137 17.925 1.00 38.44 180 LEU A O 1
ATOM 1439 N N . PRO A 1 181 ? 8.365 1.168 18.308 1.00 37.28 181 PRO A N 1
ATOM 1440 C CA . PRO A 1 181 ? 8.009 1.624 19.650 1.00 37.28 181 PRO A CA 1
ATOM 1441 C C . PRO A 1 181 ? 6.992 2.777 19.585 1.00 37.28 181 PRO A C 1
ATOM 1443 O O . PRO A 1 181 ? 7.142 3.703 18.788 1.00 37.28 181 PRO A O 1
ATOM 1446 N N . GLY A 1 182 ? 5.934 2.694 20.396 1.00 39.41 182 GLY A N 1
ATOM 1447 C CA . GLY A 1 182 ? 4.887 3.716 20.505 1.00 39.41 182 GLY A CA 1
ATOM 1448 C C . GLY A 1 182 ? 5.275 4.856 21.453 1.00 39.41 182 GLY A C 1
ATOM 1449 O O . GLY A 1 182 ? 5.860 4.600 22.499 1.00 39.41 182 GLY A O 1
ATOM 1450 N N . ASP A 1 183 ? 4.942 6.094 21.075 1.00 37.88 183 ASP A N 1
ATOM 1451 C CA . ASP A 1 183 ? 5.237 7.320 21.831 1.00 37.88 183 ASP A CA 1
ATOM 1452 C C . ASP A 1 183 ? 4.246 7.585 22.991 1.00 37.88 183 ASP A C 1
ATOM 1454 O O . ASP A 1 183 ? 3.025 7.461 22.842 1.00 37.88 183 ASP A O 1
ATOM 1458 N N . ASP A 1 184 ? 4.804 8.029 24.123 1.00 43.88 184 ASP A N 1
ATOM 1459 C CA . ASP A 1 184 ? 4.203 8.261 25.449 1.00 43.88 184 ASP A CA 1
ATOM 1460 C C . ASP A 1 184 ? 3.297 9.517 25.549 1.00 43.88 184 ASP A C 1
ATOM 1462 O O . ASP A 1 184 ? 3.633 10.503 26.206 1.00 43.88 184 ASP A O 1
ATOM 1466 N N . ILE A 1 185 ? 2.119 9.516 24.914 1.00 52.62 185 ILE A N 1
ATOM 1467 C CA . ILE A 1 185 ? 1.110 10.600 25.068 1.00 52.62 185 ILE A CA 1
ATOM 1468 C C . ILE A 1 185 ? -0.013 10.222 26.073 1.00 52.62 185 ILE A C 1
ATOM 1470 O O . ILE A 1 185 ? -0.896 11.024 26.376 1.00 52.62 185 ILE A O 1
ATOM 1474 N N . ASP A 1 186 ? 0.018 9.019 26.654 1.00 58.06 186 ASP A N 1
ATOM 1475 C CA . ASP A 1 186 ? -1.160 8.402 27.293 1.00 58.06 186 ASP A CA 1
ATOM 1476 C C . ASP A 1 186 ? -1.341 8.668 28.807 1.00 58.06 186 ASP A C 1
ATOM 1478 O O . ASP A 1 186 ? -2.336 8.246 29.399 1.00 58.06 186 ASP A O 1
ATOM 1482 N N . ASP A 1 187 ? -0.439 9.395 29.471 1.00 62.00 187 ASP A N 1
ATOM 1483 C CA . ASP A 1 187 ? -0.418 9.454 30.946 1.00 62.00 187 ASP A CA 1
ATOM 1484 C C . ASP A 1 187 ? -1.642 10.148 31.577 1.00 62.00 187 ASP A C 1
ATOM 1486 O O . ASP A 1 187 ? -2.112 9.761 32.651 1.00 62.00 187 ASP A O 1
ATOM 1490 N N . THR A 1 188 ? -2.212 11.161 30.915 1.00 66.56 188 THR A N 1
ATOM 1491 C CA . THR A 1 188 ? -3.326 11.941 31.496 1.00 66.56 188 THR A CA 1
ATOM 1492 C C . THR A 1 188 ? -4.667 11.211 31.375 1.00 66.56 188 THR A C 1
ATOM 1494 O O . THR A 1 188 ? -5.465 11.215 32.312 1.00 66.56 188 THR A O 1
ATOM 1497 N N . VAL A 1 189 ? -4.912 10.550 30.241 1.00 64.69 189 VAL A N 1
ATOM 1498 C CA . VAL A 1 189 ? -6.158 9.807 29.981 1.00 64.69 189 VAL A CA 1
ATOM 1499 C C . VAL A 1 189 ? -6.159 8.491 30.765 1.00 64.69 189 VAL A C 1
ATOM 1501 O O . VAL A 1 189 ? -7.164 8.142 31.388 1.00 64.69 189 VAL A O 1
ATOM 1504 N N . THR A 1 190 ? -5.001 7.831 30.860 1.00 66.56 190 THR A N 1
ATOM 1505 C CA . THR A 1 190 ? -4.810 6.621 31.674 1.00 66.56 190 THR A CA 1
ATOM 1506 C C . THR A 1 190 ? -5.120 6.857 33.155 1.00 66.56 190 THR A C 1
ATOM 1508 O O . THR A 1 190 ? -5.749 6.011 33.791 1.00 66.56 190 THR A O 1
ATOM 1511 N N . SER A 1 191 ? -4.758 8.024 33.702 1.00 68.94 191 SER A N 1
ATOM 1512 C CA . SER A 1 191 ? -5.071 8.396 35.089 1.00 68.94 191 SER A CA 1
ATOM 1513 C C . SER A 1 191 ? -6.584 8.468 35.354 1.00 68.94 191 SER A C 1
ATOM 1515 O O . SER A 1 191 ? -7.086 7.841 36.285 1.00 68.94 191 SER A O 1
ATOM 1517 N N . VAL A 1 192 ? -7.340 9.138 34.475 1.00 69.75 192 VAL A N 1
ATOM 1518 C CA . VAL A 1 192 ? -8.805 9.272 34.606 1.00 69.75 192 VAL A CA 1
ATOM 1519 C C . VAL A 1 192 ? -9.511 7.915 34.482 1.00 69.75 192 VAL A C 1
ATOM 1521 O O . VAL A 1 192 ? -10.480 7.640 35.183 1.00 69.75 192 VAL A O 1
ATOM 1524 N N . ILE A 1 193 ? -9.010 7.032 33.621 1.00 66.88 193 ILE A N 1
ATOM 1525 C CA . ILE A 1 193 ? -9.583 5.694 33.400 1.00 66.88 193 ILE A CA 1
ATOM 1526 C C . ILE A 1 193 ? -9.314 4.749 34.569 1.00 66.88 193 ILE A C 1
ATOM 1528 O O . ILE A 1 193 ? -10.178 3.934 34.912 1.00 66.88 193 ILE A O 1
ATOM 1532 N N . ASN A 1 194 ? -8.147 4.877 35.204 1.00 67.38 194 ASN A N 1
ATOM 1533 C CA . ASN A 1 194 ? -7.841 4.171 36.444 1.00 67.38 194 ASN A CA 1
ATOM 1534 C C . ASN A 1 194 ? -8.797 4.599 37.567 1.00 67.38 194 ASN A C 1
ATOM 1536 O O . ASN A 1 194 ? -9.332 3.732 38.261 1.00 67.38 194 ASN A O 1
ATOM 1540 N N . ASP A 1 195 ? -9.091 5.897 37.680 1.00 65.81 195 ASP A N 1
ATOM 1541 C CA . ASP A 1 195 ? -10.063 6.432 38.644 1.00 65.81 195 ASP A CA 1
ATOM 1542 C C . ASP A 1 195 ? -11.497 5.941 38.373 1.00 65.81 195 ASP A C 1
ATOM 1544 O O . ASP A 1 195 ? -12.260 5.692 39.308 1.00 65.81 195 ASP A O 1
ATOM 1548 N N . MET A 1 196 ? -11.859 5.706 37.107 1.00 64.81 196 MET A N 1
ATOM 1549 C CA . MET A 1 196 ? -13.158 5.132 36.725 1.00 64.81 196 MET A CA 1
ATOM 1550 C C . MET A 1 196 ? -13.261 3.607 36.946 1.00 64.81 196 MET A C 1
ATOM 1552 O O . MET A 1 196 ? -14.273 3.010 36.575 1.00 64.81 196 MET A O 1
ATOM 1556 N N . CYS A 1 197 ? -12.255 2.955 37.552 1.00 60.50 197 CYS A N 1
ATOM 1557 C CA . CYS A 1 197 ? -12.229 1.505 37.820 1.00 60.50 197 CYS A CA 1
ATOM 1558 C C . CYS A 1 197 ? -12.445 0.626 36.566 1.00 60.50 197 CYS A C 1
ATOM 1560 O O . CYS A 1 197 ? -12.857 -0.533 36.662 1.00 60.50 197 CYS A O 1
ATOM 1562 N N . LEU A 1 198 ? -12.130 1.152 35.378 1.00 58.50 198 LEU A N 1
ATOM 1563 C CA . LEU A 1 198 ? -12.388 0.488 34.096 1.00 58.50 198 LEU A CA 1
ATOM 1564 C C . LEU A 1 198 ? -11.500 -0.737 33.853 1.00 58.50 198 LEU A C 1
ATOM 1566 O O . LEU A 1 198 ? -11.870 -1.608 33.073 1.00 58.50 198 LEU A O 1
ATOM 1570 N N . ASN A 1 199 ? -10.362 -0.856 34.542 1.00 55.50 199 ASN A N 1
ATOM 1571 C CA . ASN A 1 199 ? -9.478 -2.011 34.370 1.00 55.50 199 ASN A CA 1
ATOM 1572 C C . ASN A 1 199 ? -10.061 -3.310 34.939 1.00 55.50 199 ASN A C 1
ATOM 1574 O O . ASN A 1 199 ? -9.799 -4.367 34.388 1.00 55.50 199 ASN A O 1
ATOM 1578 N N . ASN A 1 200 ? -10.882 -3.251 35.993 1.00 51.84 200 ASN A N 1
ATOM 1579 C CA . ASN A 1 200 ? -11.381 -4.468 36.647 1.00 51.84 200 ASN A CA 1
ATOM 1580 C C . ASN A 1 200 ? -12.712 -4.973 36.061 1.00 51.84 200 ASN A C 1
ATOM 1582 O O . ASN A 1 200 ? -13.035 -6.143 36.220 1.00 51.84 200 ASN A O 1
ATOM 1586 N N . ALA A 1 201 ? -13.488 -4.116 35.385 1.00 51.72 201 ALA A N 1
ATOM 1587 C CA . ALA A 1 201 ? -14.823 -4.459 34.872 1.00 51.72 201 ALA A CA 1
ATOM 1588 C C . ALA A 1 201 ? -14.842 -4.892 33.390 1.00 51.72 201 ALA A C 1
ATOM 1590 O O . ALA A 1 201 ? -15.886 -5.288 32.871 1.00 51.72 201 ALA A O 1
ATOM 1591 N N . ILE A 1 202 ? -13.715 -4.783 32.678 1.00 53.72 202 ILE A N 1
ATOM 1592 C CA . ILE A 1 202 ? -13.629 -5.080 31.235 1.00 53.72 202 ILE A CA 1
ATOM 1593 C C . ILE A 1 202 ? -13.042 -6.483 30.968 1.00 53.72 202 ILE A C 1
ATOM 1595 O O . ILE A 1 202 ? -13.217 -7.007 29.866 1.00 53.72 202 ILE A O 1
ATOM 1599 N N . ASP A 1 203 ? -12.444 -7.119 31.981 1.00 50.31 203 ASP A N 1
ATOM 1600 C CA . ASP A 1 203 ? -11.684 -8.370 31.848 1.00 50.31 203 ASP A CA 1
ATOM 1601 C C . ASP A 1 203 ? -12.494 -9.660 32.093 1.00 50.31 203 ASP A C 1
ATOM 1603 O O . ASP A 1 203 ? -11.997 -10.749 31.794 1.00 50.31 203 ASP A O 1
ATOM 1607 N N . GLU A 1 204 ? -13.748 -9.580 32.559 1.00 50.91 204 GLU A N 1
ATOM 1608 C CA . GLU A 1 204 ? -14.624 -10.758 32.672 1.00 50.91 204 GLU A CA 1
ATOM 1609 C C . GLU A 1 204 ? -15.173 -11.181 31.299 1.00 50.91 204 GLU A C 1
ATOM 1611 O O . GLU A 1 204 ? -16.229 -10.764 30.827 1.00 50.91 204 GLU A O 1
ATOM 1616 N N . GLU A 1 205 ? -14.354 -11.993 30.632 1.00 48.22 205 GLU A N 1
ATOM 1617 C CA . GLU A 1 205 ? -14.729 -13.214 29.918 1.00 48.22 205 GLU A CA 1
ATOM 1618 C C . GLU A 1 205 ? -16.105 -13.205 29.238 1.00 48.22 205 GLU A C 1
ATOM 1620 O O . GLU A 1 205 ? -17.027 -13.937 29.580 1.00 48.22 205 GLU A O 1
ATOM 1625 N N . THR A 1 206 ? -16.220 -12.432 28.163 1.00 44.59 206 THR A N 1
ATOM 1626 C CA . THR A 1 206 ? -17.081 -12.847 27.052 1.00 44.59 206 THR A CA 1
ATOM 1627 C C . THR A 1 206 ? -16.220 -12.935 25.804 1.00 44.59 206 THR A C 1
ATOM 1629 O O . THR A 1 206 ? -16.178 -12.035 24.966 1.00 44.59 206 THR A O 1
ATOM 1632 N N . VAL A 1 207 ? -15.479 -14.040 25.697 1.00 46.88 207 VAL A N 1
ATOM 1633 C CA . VAL A 1 207 ? -14.945 -14.511 24.415 1.00 46.88 207 VAL A CA 1
ATOM 1634 C C . VAL A 1 207 ? -16.152 -15.007 23.621 1.00 46.88 207 VAL A C 1
ATOM 1636 O O . VAL A 1 207 ? -16.409 -16.203 23.522 1.00 46.88 207 VAL A O 1
ATOM 1639 N N . LEU A 1 208 ? -16.969 -14.076 23.118 1.00 48.59 208 LEU A N 1
ATOM 1640 C CA . LEU A 1 208 ? -17.917 -14.399 22.057 1.00 48.59 208 LEU A CA 1
ATOM 1641 C C . LEU A 1 208 ? -17.080 -15.025 20.949 1.00 48.59 208 LEU A C 1
ATOM 1643 O O . LEU A 1 208 ? -16.043 -14.466 20.615 1.00 48.59 208 LEU A O 1
ATOM 1647 N N . GLY A 1 209 ? -17.453 -16.197 20.445 1.00 48.25 209 GLY A N 1
ATOM 1648 C CA . GLY A 1 209 ? -16.741 -16.847 19.348 1.00 48.25 209 GLY A CA 1
ATOM 1649 C C . GLY A 1 209 ? -16.731 -15.933 18.125 1.00 48.25 209 GLY A C 1
ATOM 1650 O O . GLY A 1 209 ? -17.665 -15.961 17.332 1.00 48.25 209 GLY A O 1
ATOM 1651 N N . ILE A 1 210 ? -15.691 -15.105 18.004 1.00 57.66 210 ILE A N 1
ATOM 1652 C CA . ILE A 1 210 ? -15.461 -14.110 16.948 1.00 57.66 210 ILE A CA 1
ATOM 1653 C C . ILE A 1 210 ? -15.023 -14.856 15.686 1.00 57.66 210 ILE A C 1
ATOM 1655 O O . ILE A 1 210 ? -13.946 -14.630 15.160 1.00 57.66 210 ILE A O 1
ATOM 1659 N N . SER A 1 211 ? -15.806 -15.826 15.225 1.00 60.22 211 SER A N 1
ATOM 1660 C CA . SER A 1 211 ? -15.569 -16.443 13.928 1.00 60.22 211 SER A CA 1
ATOM 1661 C C . SER A 1 211 ? -16.576 -15.835 12.974 1.00 60.22 211 SER A C 1
ATOM 1663 O O . SER A 1 211 ? -17.774 -16.089 13.077 1.00 60.22 211 SER A O 1
ATOM 1665 N N . ALA A 1 212 ? -16.099 -14.945 12.108 1.00 66.56 212 ALA A N 1
ATOM 1666 C CA . ALA A 1 212 ? -16.944 -14.342 11.096 1.00 66.56 212 ALA A CA 1
ATOM 1667 C C . ALA A 1 212 ? -17.419 -15.427 10.124 1.00 66.56 212 ALA A C 1
ATOM 1669 O O . ALA A 1 212 ? -16.615 -16.131 9.508 1.00 66.56 212 ALA A O 1
ATOM 1670 N N . GLU A 1 213 ? -18.734 -15.567 9.981 1.00 71.19 213 GLU A N 1
ATOM 1671 C CA . GLU A 1 213 ? -19.299 -16.477 8.994 1.00 71.19 213 GLU A CA 1
ATOM 1672 C C . GLU A 1 213 ? -19.000 -15.950 7.585 1.00 71.19 213 GLU A C 1
ATOM 1674 O O . GLU A 1 213 ? -19.256 -14.784 7.262 1.00 71.19 213 GLU A O 1
ATOM 1679 N N . LYS A 1 214 ? -18.437 -16.813 6.730 1.00 64.56 214 LYS A N 1
ATOM 1680 C CA . LYS A 1 214 ? -18.211 -16.491 5.317 1.00 64.56 214 LYS A CA 1
ATOM 1681 C C . LYS A 1 214 ? -19.564 -16.198 4.663 1.00 64.56 214 LYS A C 1
ATOM 1683 O O . LYS A 1 214 ? -20.425 -17.070 4.640 1.00 64.56 214 LYS A O 1
ATOM 1688 N N . GLY A 1 215 ? -19.736 -14.981 4.148 1.00 65.50 215 GLY A N 1
ATOM 1689 C CA . GLY A 1 215 ? -21.002 -14.499 3.578 1.00 65.50 215 GLY A CA 1
ATOM 1690 C C . GLY A 1 215 ? -21.786 -13.542 4.481 1.00 65.50 215 GLY A C 1
ATOM 1691 O O . GLY A 1 215 ? -22.789 -12.987 4.040 1.00 65.50 215 GLY A O 1
ATOM 1692 N N . SER A 1 216 ? -21.325 -13.286 5.712 1.00 78.31 216 SER A N 1
ATOM 1693 C CA . SER A 1 216 ? -21.834 -12.157 6.492 1.00 78.31 216 SER A CA 1
ATOM 1694 C C . SER A 1 216 ? -21.582 -10.853 5.740 1.00 78.31 216 SER A C 1
ATOM 1696 O O . SER A 1 216 ? -20.500 -10.630 5.197 1.00 78.31 216 SER A O 1
ATOM 1698 N N . ARG A 1 217 ? -22.561 -9.949 5.774 1.00 81.56 217 ARG A N 1
ATOM 1699 C CA . ARG A 1 217 ? -22.441 -8.602 5.201 1.00 81.56 217 ARG A CA 1
ATOM 1700 C C . ARG A 1 217 ? -21.246 -7.824 5.753 1.00 81.56 217 ARG A C 1
ATOM 1702 O O . ARG A 1 217 ? -20.715 -6.953 5.080 1.00 81.56 217 ARG A O 1
ATOM 1709 N N . TYR A 1 218 ? -20.859 -8.121 6.989 1.00 81.56 218 TYR A N 1
ATOM 1710 C CA . TYR A 1 218 ? -19.753 -7.452 7.658 1.00 81.56 218 TYR A CA 1
ATOM 1711 C C . TYR A 1 218 ? -18.448 -8.242 7.574 1.00 81.56 218 TYR A C 1
ATOM 1713 O O . TYR A 1 218 ? -17.491 -7.837 8.216 1.00 81.56 218 TYR A O 1
ATOM 1721 N N . PHE A 1 219 ? -18.376 -9.333 6.798 1.00 81.44 219 PHE A N 1
ATOM 1722 C CA . PHE A 1 219 ? -17.141 -10.096 6.612 1.00 81.44 219 PHE A CA 1
ATOM 1723 C C . PHE A 1 219 ? -15.988 -9.161 6.184 1.00 81.44 219 PHE A C 1
ATOM 1725 O O . PHE A 1 219 ? -16.179 -8.363 5.266 1.00 81.44 219 PHE A O 1
ATOM 1732 N N . PRO A 1 220 ? -14.801 -9.225 6.818 1.00 85.38 220 PRO A N 1
ATOM 1733 C CA . PRO A 1 220 ? -14.300 -10.271 7.724 1.00 85.38 220 PRO A CA 1
ATOM 1734 C C . PRO A 1 220 ? -14.679 -10.106 9.207 1.00 85.38 220 PRO A C 1
ATOM 1736 O O . PRO A 1 220 ? -14.246 -10.894 10.041 1.00 85.38 220 PRO A O 1
ATOM 1739 N N . TYR A 1 221 ? -15.480 -9.106 9.560 1.00 88.25 221 TYR A N 1
ATOM 1740 C CA . TYR A 1 221 ? -15.943 -8.867 10.922 1.00 88.25 221 TYR A CA 1
ATOM 1741 C C . TYR A 1 221 ? -17.202 -9.700 11.237 1.00 88.25 221 TYR A C 1
ATOM 1743 O O . TYR A 1 221 ? -18.093 -9.832 10.393 1.00 88.25 221 TYR A O 1
ATOM 1751 N N . PRO A 1 222 ? -17.354 -10.230 12.465 1.00 85.56 222 PRO A N 1
ATOM 1752 C CA . PRO A 1 222 ? -18.561 -10.977 12.828 1.00 85.56 222 PRO A CA 1
ATOM 1753 C C . PRO A 1 222 ? -19.809 -10.101 12.951 1.00 85.56 222 PRO A C 1
ATOM 1755 O O . PRO A 1 222 ? -20.919 -10.578 12.736 1.00 85.56 222 PRO A O 1
ATOM 1758 N N . ASN A 1 223 ? -19.650 -8.830 13.333 1.00 86.62 223 ASN A N 1
ATOM 1759 C CA . ASN A 1 223 ? -20.762 -7.905 13.526 1.00 86.62 223 ASN A CA 1
ATOM 1760 C C . ASN A 1 223 ? -20.383 -6.462 13.154 1.00 86.62 223 ASN A C 1
ATOM 1762 O O . ASN A 1 223 ? -19.206 -6.108 13.063 1.00 86.62 223 ASN A O 1
ATOM 1766 N N . LYS A 1 224 ? -21.412 -5.625 12.965 1.00 89.19 224 LYS A N 1
ATOM 1767 C CA . LYS A 1 224 ? -21.278 -4.205 12.603 1.00 89.19 224 LYS A CA 1
ATOM 1768 C C . LYS A 1 224 ? -20.489 -3.406 13.646 1.00 89.19 224 LYS A C 1
ATOM 1770 O O . LYS A 1 224 ? -19.689 -2.553 13.279 1.00 89.19 224 LYS A O 1
ATOM 1775 N N . THR A 1 225 ? -20.705 -3.683 14.933 1.00 90.50 225 THR A N 1
ATOM 1776 C CA . THR A 1 225 ? -20.070 -2.964 16.047 1.00 90.50 225 THR A CA 1
ATOM 1777 C C . THR A 1 225 ? -18.548 -3.114 16.011 1.00 90.50 225 THR A C 1
ATOM 1779 O O . THR A 1 225 ? -17.834 -2.121 16.113 1.00 90.50 225 THR A O 1
ATOM 1782 N N . LEU A 1 226 ? -18.047 -4.334 15.796 1.00 89.94 226 LEU A N 1
ATOM 1783 C CA . LEU A 1 226 ? -16.621 -4.631 15.651 1.00 89.94 226 LEU A CA 1
ATOM 1784 C C . LEU A 1 226 ? -16.012 -3.959 14.419 1.00 89.94 226 LEU A C 1
ATOM 1786 O O . LEU A 1 226 ? -14.931 -3.390 14.530 1.00 89.94 226 LEU A O 1
ATOM 1790 N N . ALA A 1 227 ? -16.714 -3.979 13.281 1.00 90.12 227 ALA A N 1
ATOM 1791 C CA . ALA A 1 227 ? -16.253 -3.321 12.058 1.00 90.12 227 ALA A CA 1
ATOM 1792 C C . ALA A 1 227 ? -16.074 -1.806 12.254 1.00 90.12 227 ALA A C 1
ATOM 1794 O O . ALA A 1 227 ? -15.046 -1.244 11.888 1.00 90.12 227 ALA A O 1
ATOM 1795 N N . ILE A 1 228 ? -17.053 -1.145 12.883 1.00 90.88 228 ILE A N 1
ATOM 1796 C CA . ILE A 1 228 ? -16.991 0.298 13.153 1.00 90.88 228 ILE A CA 1
ATOM 1797 C C . ILE A 1 228 ? -15.874 0.620 14.148 1.00 90.88 228 ILE A C 1
ATOM 1799 O O . ILE A 1 228 ? -15.129 1.571 13.935 1.00 90.88 228 ILE A O 1
ATOM 1803 N N . LEU A 1 229 ? -15.740 -0.161 15.223 1.00 92.50 229 LEU A N 1
ATOM 1804 C CA . LEU A 1 229 ? -14.691 0.050 16.224 1.00 92.50 229 LEU A CA 1
ATOM 1805 C C . LEU A 1 229 ? -13.287 -0.102 15.637 1.00 92.50 229 LEU A C 1
ATOM 1807 O O . LEU A 1 229 ? -12.419 0.716 15.930 1.00 92.50 229 LEU A O 1
ATOM 1811 N N . ASP A 1 230 ? -13.073 -1.108 14.790 1.00 90.94 230 ASP A N 1
ATOM 1812 C CA . ASP A 1 230 ? -11.792 -1.292 14.111 1.00 90.94 230 ASP A CA 1
ATOM 1813 C C . ASP A 1 230 ? -11.494 -0.151 13.128 1.00 90.94 230 ASP A C 1
ATOM 1815 O O . ASP A 1 230 ? -10.379 0.370 13.093 1.00 90.94 230 ASP A O 1
ATOM 1819 N N . MET A 1 231 ? -12.504 0.305 12.382 1.00 88.50 231 MET A N 1
ATOM 1820 C CA . MET A 1 231 ? -12.368 1.444 11.474 1.00 88.50 231 MET A CA 1
ATOM 1821 C C . MET A 1 231 ? -12.035 2.741 12.224 1.00 88.50 231 MET A C 1
ATOM 1823 O O . MET A 1 231 ? -11.158 3.489 11.793 1.00 88.50 231 MET A O 1
ATOM 1827 N N . LEU A 1 232 ? -12.690 2.988 13.366 1.00 90.19 232 LEU A N 1
ATOM 1828 C CA . LEU A 1 232 ? -12.433 4.147 14.228 1.00 90.19 232 LEU A CA 1
ATOM 1829 C C . LEU A 1 232 ? -10.982 4.197 14.723 1.00 90.19 232 LEU A C 1
ATOM 1831 O O . LEU A 1 232 ? -10.404 5.284 14.811 1.00 90.19 232 LEU A O 1
ATOM 1835 N N . ASP A 1 233 ? -10.411 3.033 15.029 1.00 89.00 233 ASP A N 1
ATOM 1836 C CA . ASP A 1 233 ? -9.037 2.868 15.512 1.00 89.00 233 ASP A CA 1
ATOM 1837 C C . ASP A 1 233 ? -7.991 2.890 14.386 1.00 89.00 233 ASP A C 1
ATOM 1839 O O . ASP A 1 233 ? -6.844 3.275 14.595 1.00 89.00 233 ASP A O 1
ATOM 1843 N N . SER A 1 234 ? -8.387 2.497 13.173 1.00 82.81 234 SER A N 1
ATOM 1844 C CA . SER A 1 234 ? -7.487 2.338 12.024 1.00 82.81 234 SER A CA 1
ATOM 1845 C C . SER A 1 234 ? -7.322 3.601 11.173 1.00 82.81 234 SER A C 1
ATOM 1847 O O . SER A 1 234 ? -6.604 3.580 10.169 1.00 82.81 234 SER A O 1
ATOM 1849 N N . PHE A 1 235 ? -7.958 4.722 11.529 1.00 80.75 235 PHE A N 1
ATOM 1850 C CA . PHE A 1 235 ? -7.811 5.947 10.746 1.00 80.75 235 PHE A CA 1
ATOM 1851 C C . PHE A 1 235 ? -6.367 6.482 10.817 1.00 80.75 235 PHE A C 1
ATOM 1853 O O . PHE A 1 235 ? -5.833 6.695 11.906 1.00 80.75 235 PHE A O 1
ATOM 1860 N N . PRO A 1 236 ? -5.741 6.833 9.676 1.00 69.25 236 PRO A N 1
ATOM 1861 C CA . PRO A 1 236 ? -4.308 7.157 9.586 1.00 69.25 236 PRO A CA 1
ATOM 1862 C C . PRO A 1 236 ? -3.867 8.376 10.412 1.00 69.25 236 PRO A C 1
ATOM 1864 O O . PRO A 1 236 ? -2.675 8.603 10.607 1.00 69.25 236 PRO A O 1
ATOM 1867 N N . ARG A 1 237 ? -4.819 9.180 10.897 1.00 72.38 237 ARG A N 1
ATOM 1868 C CA . ARG A 1 237 ? -4.574 10.343 11.762 1.00 72.38 237 ARG A CA 1
ATOM 1869 C C . ARG A 1 237 ? -5.291 10.265 13.110 1.00 72.38 237 ARG A C 1
ATOM 1871 O O . ARG A 1 237 ? -5.207 11.220 13.874 1.00 72.38 237 ARG A O 1
ATOM 1878 N N . ASN A 1 238 ? -5.978 9.161 13.404 1.00 74.69 238 ASN A N 1
ATOM 1879 C CA . ASN A 1 238 ? -6.659 8.951 14.675 1.00 74.69 238 ASN A CA 1
ATOM 1880 C C . ASN A 1 238 ? -5.927 7.867 15.463 1.00 74.69 238 ASN A C 1
ATOM 1882 O O . ASN A 1 238 ? -6.251 6.689 15.375 1.00 74.69 238 ASN A O 1
ATOM 1886 N N . ARG A 1 239 ? -4.906 8.262 16.224 1.00 77.25 239 ARG A N 1
ATOM 1887 C CA . ARG A 1 239 ? -4.271 7.353 17.181 1.00 77.25 239 ARG A CA 1
ATOM 1888 C C . ARG A 1 239 ? -5.082 7.379 18.467 1.00 77.25 239 ARG A C 1
ATOM 1890 O O . ARG A 1 239 ? -4.779 8.156 19.370 1.00 77.25 239 ARG A O 1
ATOM 1897 N N . LEU A 1 240 ? -6.143 6.577 18.519 1.00 85.88 240 LEU A N 1
ATOM 1898 C CA . LEU A 1 240 ? -6.840 6.338 19.776 1.00 85.88 240 LEU A CA 1
ATOM 1899 C C . LEU A 1 240 ? -5.905 5.538 20.677 1.00 85.88 240 LEU A C 1
ATOM 1901 O O . LEU A 1 240 ? -5.410 4.477 20.300 1.00 85.88 240 LEU A O 1
ATOM 1905 N N . SER A 1 241 ? -5.629 6.069 21.863 1.00 88.44 241 SER A N 1
ATOM 1906 C CA . SER A 1 241 ? -4.877 5.312 22.850 1.00 88.44 241 SER A CA 1
ATOM 1907 C C . SER A 1 241 ? -5.707 4.146 23.384 1.00 88.44 241 SER A C 1
ATOM 1909 O O . SER A 1 241 ? -6.941 4.155 23.326 1.00 88.44 241 SER A O 1
ATOM 1911 N N . ASP A 1 242 ? -5.036 3.134 23.936 1.00 88.50 242 ASP A N 1
ATOM 1912 C CA . ASP A 1 242 ? -5.704 1.983 24.553 1.00 88.50 242 ASP A CA 1
ATOM 1913 C C . ASP A 1 242 ? -6.661 2.422 25.658 1.00 88.50 242 ASP A C 1
ATOM 1915 O O . ASP A 1 242 ? -7.754 1.873 25.824 1.00 88.50 242 ASP A O 1
ATOM 1919 N N . SER A 1 243 ? -6.257 3.452 26.394 1.00 86.00 243 SER A N 1
ATOM 1920 C CA . SER A 1 243 ? -7.061 4.069 27.427 1.00 86.00 243 SER A CA 1
ATOM 1921 C C . SER A 1 243 ? -8.328 4.702 26.808 1.00 86.00 243 SER A C 1
ATOM 1923 O O . SER A 1 243 ? -9.449 4.322 27.163 1.00 86.00 243 SER A O 1
ATOM 1925 N N . MET A 1 244 ? -8.193 5.550 25.784 1.00 89.06 244 MET A N 1
ATOM 1926 C CA . MET A 1 244 ? -9.335 6.146 25.079 1.00 89.06 244 MET A CA 1
ATOM 1927 C C . MET A 1 244 ? -10.285 5.084 24.500 1.00 89.06 244 MET A C 1
ATOM 1929 O O . MET A 1 244 ? -11.503 5.190 24.652 1.00 89.06 244 MET A O 1
ATOM 1933 N N . MET A 1 245 ? -9.751 4.021 23.897 1.00 92.62 245 MET A N 1
ATOM 1934 C CA . MET A 1 245 ? -10.557 2.926 23.355 1.00 92.62 245 MET A CA 1
ATOM 1935 C C . MET A 1 245 ? -11.362 2.210 24.451 1.00 92.62 245 MET A C 1
ATOM 1937 O O . MET A 1 245 ? -12.552 1.944 24.277 1.00 92.62 245 MET A O 1
ATOM 1941 N N . LYS A 1 246 ? -10.762 1.947 25.621 1.00 89.69 246 LYS A N 1
ATOM 1942 C CA . LYS A 1 246 ? -11.486 1.392 26.780 1.00 89.69 246 LYS A CA 1
ATOM 1943 C C . LYS A 1 246 ? -12.617 2.312 27.245 1.00 89.69 246 LYS A C 1
ATOM 1945 O O . LYS A 1 246 ? -13.695 1.815 27.573 1.00 89.69 246 LYS A O 1
ATOM 1950 N N . ALA A 1 247 ? -12.400 3.629 27.248 1.00 88.50 247 ALA A N 1
ATOM 1951 C CA . ALA A 1 247 ? -13.432 4.602 27.604 1.00 88.50 247 ALA A CA 1
ATOM 1952 C C . ALA A 1 247 ? -14.600 4.597 26.601 1.00 88.50 247 ALA A C 1
ATOM 1954 O O . ALA A 1 247 ? -15.759 4.600 27.018 1.00 88.50 247 ALA A O 1
ATOM 1955 N N . ILE A 1 248 ? -14.311 4.507 25.297 1.00 91.38 248 ILE A N 1
ATOM 1956 C CA . ILE A 1 248 ? -15.329 4.387 24.239 1.00 91.38 248 ILE A CA 1
ATOM 1957 C C . ILE A 1 248 ? -16.152 3.107 24.425 1.00 91.38 248 ILE A C 1
ATOM 1959 O O . ILE A 1 248 ? -17.380 3.166 24.469 1.00 91.38 248 ILE A O 1
ATOM 1963 N N . LEU A 1 249 ? -15.495 1.956 24.601 1.00 91.06 249 LEU A N 1
ATOM 1964 C CA . LEU A 1 249 ? -16.176 0.676 24.825 1.00 91.06 249 LEU A CA 1
ATOM 1965 C C . LEU A 1 249 ? -17.056 0.708 26.079 1.00 91.06 249 LEU A C 1
ATOM 1967 O O . LEU A 1 249 ? -18.178 0.198 26.067 1.00 91.06 249 LEU A O 1
ATOM 1971 N N . TRP A 1 250 ? -16.575 1.327 27.159 1.00 90.56 250 TRP A N 1
ATOM 1972 C CA . TRP A 1 250 ? -17.371 1.514 28.367 1.00 90.56 250 TRP A CA 1
ATOM 1973 C C . TRP A 1 250 ? -18.595 2.396 28.113 1.00 90.56 250 TRP A C 1
ATOM 1975 O O . TRP A 1 250 ? -19.701 2.003 28.482 1.00 90.56 250 TRP A O 1
ATOM 1985 N N . ALA A 1 251 ? -18.426 3.539 27.444 1.00 91.75 251 ALA A N 1
ATOM 1986 C CA . ALA A 1 251 ? -19.526 4.446 27.129 1.00 91.75 251 ALA A CA 1
ATOM 1987 C C . ALA A 1 251 ? -20.597 3.752 26.274 1.00 91.75 251 ALA A C 1
ATOM 198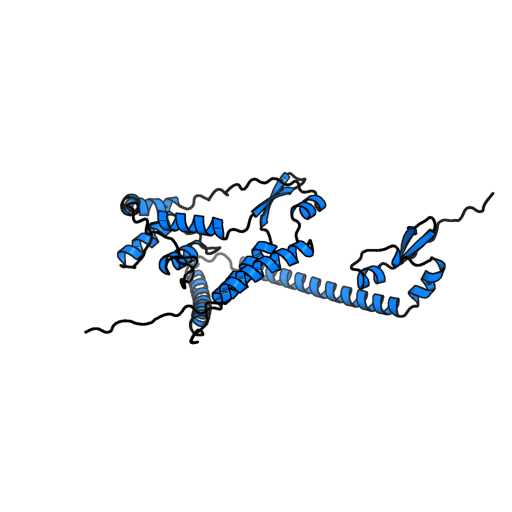9 O O . ALA A 1 251 ? -21.782 3.834 26.591 1.00 91.75 251 ALA A O 1
ATOM 1990 N N . MET A 1 252 ? -20.193 2.979 25.260 1.00 91.50 252 MET A N 1
ATOM 1991 C CA . MET A 1 252 ? -21.117 2.188 24.438 1.00 91.50 252 MET A CA 1
ATOM 1992 C C . MET A 1 252 ? -21.923 1.182 25.270 1.00 91.50 252 MET A C 1
ATOM 1994 O O . MET A 1 252 ? -23.129 1.048 25.061 1.00 91.50 252 MET A O 1
ATOM 1998 N N . ARG A 1 253 ? -21.293 0.517 26.251 1.00 87.81 253 ARG A N 1
ATOM 1999 C CA . ARG A 1 253 ? -21.993 -0.386 27.181 1.00 87.81 253 ARG A CA 1
ATOM 2000 C C . ARG A 1 253 ? -22.996 0.360 28.060 1.00 87.81 253 ARG A C 1
ATOM 2002 O O . ARG A 1 253 ? -24.106 -0.128 28.240 1.00 87.81 253 ARG A O 1
ATOM 2009 N N . GLN A 1 254 ? -22.639 1.538 28.576 1.00 88.62 254 GLN A N 1
ATOM 2010 C CA . GLN A 1 254 ? -23.559 2.356 29.382 1.00 88.62 254 GLN A CA 1
ATOM 2011 C C . GLN A 1 254 ? -24.754 2.865 28.568 1.00 88.62 254 GLN A C 1
ATOM 2013 O O . GLN A 1 254 ? -25.856 2.980 29.096 1.00 88.62 254 GLN A O 1
ATOM 2018 N N . CYS A 1 255 ? -24.558 3.121 27.275 1.00 92.38 255 CYS A N 1
ATOM 2019 C CA . CYS A 1 255 ? -25.631 3.491 26.354 1.00 92.38 255 CYS A CA 1
ATOM 2020 C C . CYS A 1 255 ? -26.507 2.306 25.912 1.00 92.38 255 CYS A C 1
ATOM 2022 O O . CYS A 1 255 ? -27.439 2.511 25.139 1.00 92.38 255 CYS A O 1
ATOM 2024 N N . GLY A 1 256 ? -26.229 1.081 26.374 1.00 89.38 256 GLY A N 1
ATOM 2025 C CA . GLY A 1 256 ? -27.001 -0.107 26.010 1.00 89.38 256 GLY A CA 1
ATOM 2026 C C . GLY A 1 256 ? -26.759 -0.595 24.581 1.00 89.38 256 GLY A C 1
ATOM 2027 O O . GLY A 1 256 ? -27.620 -1.269 24.022 1.00 89.38 256 GLY A O 1
ATOM 2028 N N . ALA A 1 257 ? -25.615 -0.259 23.972 1.00 88.44 257 ALA A N 1
ATOM 2029 C CA . ALA A 1 257 ? -25.271 -0.785 22.657 1.00 88.44 257 ALA A CA 1
ATOM 2030 C C . ALA A 1 257 ? -25.101 -2.312 22.721 1.00 88.44 257 ALA A C 1
ATOM 2032 O O . ALA A 1 257 ? -24.428 -2.852 23.604 1.00 88.44 257 ALA A O 1
ATOM 2033 N N . GLU A 1 258 ? -25.698 -3.013 21.764 1.00 86.94 258 GLU A N 1
ATOM 2034 C CA . GLU A 1 258 ? -25.589 -4.464 21.665 1.00 86.94 258 GLU A CA 1
ATOM 2035 C C . GLU A 1 258 ? -24.245 -4.885 21.050 1.00 86.94 258 GLU A C 1
ATOM 2037 O O . GLU A 1 258 ? -23.637 -4.167 20.249 1.00 86.94 258 GLU A O 1
ATOM 2042 N N . ASN A 1 259 ? -23.790 -6.095 21.393 1.00 86.25 259 ASN A N 1
ATOM 2043 C CA . ASN A 1 259 ? -22.603 -6.733 20.808 1.00 86.25 259 ASN A CA 1
ATOM 2044 C C . ASN A 1 259 ? -21.288 -5.941 20.969 1.00 86.25 259 ASN A C 1
ATOM 2046 O O . ASN A 1 259 ? -20.380 -6.068 20.144 1.00 86.25 259 ASN A O 1
ATOM 2050 N N . VAL A 1 260 ? -21.162 -5.130 22.025 1.00 89.69 260 VAL A N 1
ATOM 2051 C CA . VAL A 1 260 ? -19.922 -4.397 22.323 1.00 89.69 260 VAL A CA 1
ATOM 2052 C C . VAL A 1 260 ? -18.846 -5.380 22.803 1.00 89.69 260 VAL A C 1
ATOM 2054 O O . VAL A 1 260 ? -19.038 -6.034 23.834 1.00 89.69 260 VAL A O 1
ATOM 2057 N N . PRO A 1 261 ? -17.700 -5.497 22.108 1.00 89.69 261 PRO A N 1
ATOM 2058 C CA . PRO A 1 261 ? -16.653 -6.437 22.487 1.00 89.69 261 PRO A CA 1
ATOM 2059 C C . PRO A 1 261 ? -15.978 -6.039 23.805 1.00 89.69 261 PRO A C 1
ATOM 2061 O O . PRO A 1 261 ? -16.081 -4.908 24.291 1.00 89.69 261 PRO A O 1
ATOM 2064 N N . SER A 1 262 ? -15.247 -6.978 24.406 1.00 88.75 262 SER A N 1
ATOM 2065 C CA . SER A 1 262 ? -14.207 -6.604 25.366 1.00 88.75 262 SER A CA 1
ATOM 2066 C C . SER A 1 262 ? -13.039 -5.943 24.631 1.00 88.75 262 SER A C 1
ATOM 2068 O O . SER A 1 262 ? -12.809 -6.205 23.448 1.00 88.75 262 SER A O 1
ATOM 2070 N N . PHE A 1 263 ? -12.270 -5.112 25.331 1.00 88.88 263 PHE A N 1
ATOM 2071 C CA . PHE A 1 263 ? -11.075 -4.499 24.751 1.00 88.88 263 PHE A CA 1
ATOM 2072 C C . PHE A 1 263 ? -10.090 -5.561 24.230 1.00 88.88 263 PHE A C 1
ATOM 2074 O O . PHE A 1 263 ? -9.587 -5.466 23.112 1.00 88.88 263 PHE A O 1
ATOM 2081 N N . LYS A 1 264 ? -9.895 -6.639 24.998 1.00 86.69 264 LYS A N 1
ATOM 2082 C CA . LYS A 1 264 ? -9.048 -7.775 24.615 1.00 86.69 264 LYS A CA 1
ATOM 2083 C C . LYS A 1 264 ? -9.568 -8.495 23.369 1.00 86.69 264 LYS A C 1
ATOM 2085 O O . LYS A 1 264 ? -8.782 -8.848 22.498 1.00 86.69 264 LYS A O 1
ATOM 2090 N N . SER A 1 265 ? -10.882 -8.693 23.278 1.00 85.81 265 SER A N 1
ATOM 2091 C CA . SER A 1 265 ? -11.549 -9.291 22.117 1.00 85.81 265 SER A CA 1
ATOM 2092 C C . SER A 1 265 ? -11.360 -8.454 20.853 1.00 85.81 265 SER A C 1
ATOM 2094 O O . SER A 1 265 ? -11.057 -9.011 19.802 1.00 85.81 265 SER A O 1
ATOM 2096 N N . LEU A 1 266 ? -11.499 -7.127 20.961 1.00 89.31 266 LEU A N 1
ATOM 2097 C CA . LEU A 1 266 ? -11.252 -6.208 19.852 1.00 89.31 266 LEU A CA 1
ATOM 2098 C C . LEU A 1 266 ? -9.795 -6.315 19.384 1.00 89.31 266 LEU A C 1
ATOM 2100 O O . LEU A 1 266 ? -9.556 -6.589 18.215 1.00 89.31 266 LEU A O 1
ATOM 2104 N N . ARG A 1 267 ? -8.826 -6.207 20.303 1.00 90.88 267 ARG A N 1
ATOM 2105 C CA . ARG A 1 267 ? -7.392 -6.306 19.976 1.00 90.88 267 ARG A CA 1
ATOM 2106 C C . ARG A 1 267 ? -7.011 -7.664 19.375 1.00 90.88 267 ARG A C 1
ATOM 2108 O O . ARG A 1 267 ? -6.222 -7.710 18.438 1.00 90.88 267 ARG A O 1
ATOM 2115 N N . ALA A 1 268 ? -7.592 -8.759 19.867 1.00 88.44 268 ALA A N 1
ATOM 2116 C CA . ALA A 1 268 ? -7.371 -10.093 19.309 1.00 88.44 268 ALA A CA 1
ATOM 2117 C C . ALA A 1 268 ? -7.888 -10.212 17.866 1.00 88.44 268 ALA A C 1
ATOM 2119 O O . ALA A 1 268 ? -7.175 -10.739 17.015 1.00 88.44 268 ALA A O 1
ATOM 2120 N N . LEU A 1 269 ? -9.083 -9.679 17.584 1.00 88.75 269 LEU A N 1
ATOM 2121 C CA . LEU A 1 269 ? -9.624 -9.641 16.226 1.00 88.75 269 LEU A CA 1
ATOM 2122 C C . LEU A 1 269 ? -8.757 -8.777 15.307 1.00 88.75 269 LEU A C 1
ATOM 2124 O O . LEU A 1 269 ? -8.438 -9.200 14.205 1.00 88.75 269 LEU A O 1
ATOM 2128 N N . GLN A 1 270 ? -8.350 -7.587 15.747 1.00 89.56 270 GLN A N 1
ATOM 2129 C CA . GLN A 1 270 ? -7.485 -6.708 14.955 1.00 89.56 270 GLN A CA 1
ATOM 2130 C C . GLN A 1 270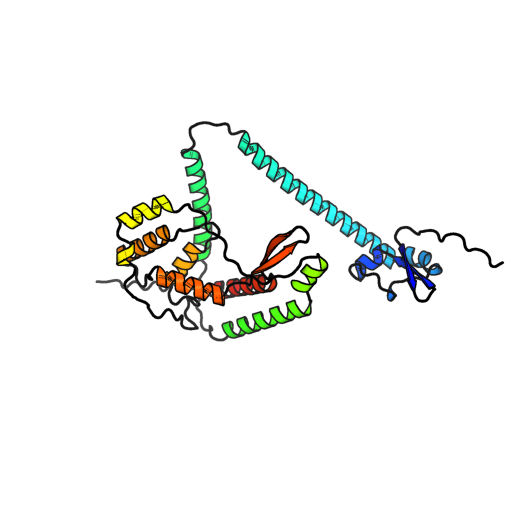 ? -6.163 -7.385 14.595 1.00 89.56 270 GLN A C 1
ATOM 2132 O O . GLN A 1 270 ? -5.684 -7.260 13.473 1.00 89.56 270 GLN A O 1
ATOM 2137 N N . GLU A 1 271 ? -5.587 -8.134 15.531 1.00 88.12 271 GLU A N 1
ATOM 2138 C CA . GLU A 1 271 ? -4.363 -8.891 15.300 1.00 88.12 271 GLU A CA 1
ATOM 2139 C C . GLU A 1 271 ? -4.571 -10.052 14.315 1.00 88.12 271 GLU A C 1
ATOM 2141 O O . GLU A 1 271 ? -3.735 -10.293 13.445 1.00 88.12 271 GLU A O 1
ATOM 2146 N N . GLU A 1 272 ? -5.697 -10.760 14.405 1.00 86.88 272 GLU A N 1
ATOM 2147 C CA . GLU A 1 272 ? -6.078 -11.782 13.426 1.00 86.88 272 GLU A CA 1
ATOM 2148 C C . GLU A 1 272 ? -6.288 -11.178 12.032 1.00 86.88 272 GLU A C 1
ATOM 2150 O O . GLU A 1 272 ? -5.758 -11.691 11.042 1.00 86.88 272 GLU A O 1
ATOM 2155 N N . LEU A 1 273 ? -6.992 -10.046 11.958 1.00 85.50 273 LEU A N 1
ATOM 2156 C CA . LEU A 1 273 ? -7.212 -9.313 10.720 1.00 85.50 273 LEU A CA 1
ATOM 2157 C C . LEU A 1 273 ? -5.883 -8.889 10.119 1.00 85.50 273 LEU A C 1
ATOM 2159 O O . LEU A 1 273 ? -5.627 -9.258 8.979 1.00 85.50 273 LEU A O 1
ATOM 2163 N N . ARG A 1 274 ? -4.996 -8.249 10.889 1.00 84.25 274 ARG A N 1
ATOM 2164 C CA . ARG A 1 274 ? -3.638 -7.911 10.442 1.00 84.25 274 ARG A CA 1
ATOM 2165 C C . ARG A 1 274 ? -2.898 -9.142 9.940 1.00 84.25 274 ARG A C 1
ATOM 2167 O O . ARG A 1 274 ? -2.326 -9.088 8.867 1.00 84.25 274 ARG A O 1
ATOM 2174 N N . LYS A 1 275 ? -2.945 -10.288 10.616 1.00 83.31 275 LYS A N 1
ATOM 2175 C CA . LYS A 1 275 ? -2.288 -11.504 10.096 1.00 83.31 275 LYS A CA 1
ATOM 2176 C C . LYS A 1 275 ? -2.850 -11.965 8.752 1.00 83.31 275 LYS A C 1
ATOM 2178 O O . LYS A 1 275 ? -2.104 -12.495 7.935 1.00 83.31 275 LYS A O 1
ATOM 2183 N N . SER A 1 276 ? -4.146 -11.774 8.525 1.00 78.44 276 SER A N 1
ATOM 2184 C CA . SER A 1 276 ? -4.816 -12.185 7.287 1.00 78.44 276 SER A CA 1
ATOM 2185 C C . SER A 1 276 ? -4.729 -11.159 6.146 1.00 78.44 276 SER A C 1
ATOM 2187 O O . SER A 1 276 ? -4.741 -11.554 4.980 1.00 78.44 276 SER A O 1
ATOM 2189 N N . THR A 1 277 ? -4.635 -9.861 6.459 1.00 75.88 277 THR A N 1
ATOM 2190 C CA . THR A 1 277 ? -4.707 -8.752 5.490 1.00 75.88 277 THR A CA 1
ATOM 2191 C C . THR A 1 277 ? -3.422 -7.939 5.378 1.00 75.88 277 THR A C 1
ATOM 2193 O O . THR A 1 277 ? -3.273 -7.195 4.405 1.00 75.88 277 THR A O 1
ATOM 2196 N N . SER A 1 278 ? -2.493 -8.068 6.331 1.00 77.69 278 SER A N 1
ATOM 2197 C CA . SER A 1 278 ? -1.255 -7.291 6.348 1.00 77.69 278 SER A CA 1
ATOM 2198 C C . SER A 1 278 ? -0.435 -7.580 5.104 1.00 77.69 278 SER A C 1
ATOM 2200 O O . SER A 1 278 ? -0.219 -8.725 4.695 1.00 77.69 278 SER A O 1
ATOM 2202 N N . ILE A 1 279 ? 0.019 -6.491 4.501 1.00 81.50 279 ILE A N 1
ATOM 2203 C CA . ILE A 1 279 ? 0.979 -6.527 3.418 1.00 81.50 279 ILE A CA 1
ATOM 2204 C C . ILE A 1 279 ? 2.342 -6.672 4.069 1.00 81.50 279 ILE A C 1
ATOM 2206 O O . ILE A 1 279 ? 2.712 -5.890 4.940 1.00 81.50 279 ILE A O 1
ATOM 2210 N N . GLU A 1 280 ? 3.079 -7.687 3.639 1.00 80.62 280 GLU A N 1
ATOM 2211 C CA . GLU A 1 280 ? 4.439 -7.920 4.097 1.00 80.62 280 GLU A CA 1
ATOM 2212 C C . GLU A 1 280 ? 5.298 -6.672 3.863 1.00 80.62 280 GLU A C 1
ATOM 2214 O O . GLU A 1 280 ? 5.470 -6.207 2.730 1.00 80.62 280 GLU A O 1
ATOM 2219 N N . THR A 1 281 ? 5.810 -6.123 4.960 1.00 82.12 281 THR A N 1
ATOM 2220 C CA . THR A 1 281 ? 6.783 -5.040 4.946 1.00 82.12 281 THR A CA 1
ATOM 2221 C C . THR A 1 281 ? 8.177 -5.645 4.956 1.00 82.12 281 THR A C 1
ATOM 2223 O O . THR A 1 281 ? 8.540 -6.387 5.870 1.00 82.12 281 THR A O 1
ATOM 2226 N N . ILE A 1 282 ? 8.964 -5.314 3.941 1.00 83.94 282 ILE A N 1
ATOM 2227 C CA . ILE A 1 282 ? 10.316 -5.821 3.746 1.00 83.94 282 ILE A CA 1
ATOM 2228 C C . ILE A 1 282 ? 11.310 -4.769 4.240 1.00 83.94 282 ILE A C 1
ATOM 2230 O O . ILE A 1 282 ? 11.232 -3.598 3.860 1.00 83.94 282 ILE A O 1
ATOM 2234 N N . GLU A 1 283 ? 12.250 -5.187 5.086 1.00 88.50 283 GLU A N 1
ATOM 2235 C CA . GLU A 1 283 ? 13.350 -4.346 5.552 1.00 88.50 283 GLU A CA 1
ATOM 2236 C C . GLU A 1 283 ? 14.498 -4.343 4.529 1.00 88.50 283 GLU A C 1
ATOM 2238 O O . GLU A 1 283 ? 15.002 -5.386 4.108 1.00 88.50 283 GLU A O 1
ATOM 2243 N N . PHE A 1 284 ? 14.954 -3.147 4.165 1.00 85.12 284 PHE A N 1
ATOM 2244 C CA . PHE A 1 284 ? 16.101 -2.913 3.301 1.00 85.12 284 PHE A CA 1
ATOM 2245 C C . PHE A 1 284 ? 17.167 -2.115 4.028 1.00 85.12 284 PHE A C 1
ATOM 2247 O O . PHE A 1 284 ? 16.907 -1.035 4.559 1.00 85.12 284 PHE A O 1
ATOM 2254 N N . LYS A 1 285 ? 18.411 -2.595 3.971 1.00 88.69 285 LYS A N 1
ATOM 2255 C CA . LYS A 1 285 ? 19.560 -1.856 4.488 1.00 88.69 285 LYS A CA 1
ATOM 2256 C C . LYS A 1 285 ? 20.402 -1.298 3.351 1.00 88.69 285 LYS A C 1
ATOM 2258 O O . LYS A 1 285 ? 20.918 -2.041 2.516 1.00 88.69 285 LYS A O 1
ATOM 2263 N N . SER A 1 286 ? 20.544 0.025 3.332 1.00 86.88 286 SER A N 1
ATOM 2264 C CA . SER A 1 286 ? 21.398 0.737 2.376 1.00 86.88 286 SER A CA 1
ATOM 2265 C C . SER A 1 286 ? 22.878 0.496 2.621 1.00 86.88 286 SER A C 1
ATOM 2267 O O . SER A 1 286 ? 23.297 0.185 3.736 1.00 86.88 286 SER A O 1
ATOM 2269 N N . VAL A 1 287 ? 23.686 0.754 1.589 1.00 81.62 287 VAL A N 1
ATOM 2270 C CA . VAL A 1 287 ? 25.157 0.749 1.670 1.00 81.62 287 VAL A CA 1
ATOM 2271 C C . VAL A 1 287 ? 25.671 1.695 2.767 1.00 81.62 287 VAL A C 1
ATOM 2273 O O . VAL A 1 287 ? 26.704 1.435 3.377 1.00 81.62 287 VAL A O 1
ATOM 2276 N N . LEU A 1 288 ? 24.933 2.773 3.061 1.00 87.62 288 LEU A N 1
ATOM 2277 C CA . LEU A 1 288 ? 25.257 3.743 4.115 1.00 87.62 288 LEU A CA 1
ATOM 2278 C C . LEU A 1 288 ? 24.801 3.306 5.518 1.00 87.62 288 LEU A C 1
ATOM 2280 O O . LEU A 1 288 ? 25.032 4.020 6.487 1.00 87.62 288 LEU A O 1
ATOM 2284 N N . GLY A 1 289 ? 24.150 2.149 5.640 1.00 88.19 289 GLY A N 1
ATOM 2285 C CA . GLY A 1 289 ? 23.659 1.608 6.905 1.00 88.19 289 GLY A CA 1
ATOM 2286 C C . GLY A 1 289 ? 22.265 2.083 7.321 1.00 88.19 289 GLY A C 1
ATOM 2287 O O . GLY A 1 289 ? 21.761 1.586 8.324 1.00 88.19 289 GLY A O 1
ATOM 2288 N N . ASN A 1 290 ? 21.625 2.974 6.556 1.00 88.06 290 ASN A N 1
ATOM 2289 C CA . ASN A 1 290 ? 20.233 3.375 6.790 1.00 88.06 290 ASN A CA 1
ATOM 2290 C C . ASN A 1 290 ? 19.286 2.204 6.508 1.00 88.06 290 ASN A C 1
ATOM 2292 O O . ASN A 1 290 ? 19.457 1.524 5.490 1.00 88.06 290 ASN A O 1
ATOM 2296 N N . ILE A 1 291 ? 18.306 2.014 7.391 1.00 87.75 291 ILE A N 1
ATOM 2297 C CA . ILE A 1 291 ? 17.262 0.994 7.295 1.00 87.75 291 ILE A CA 1
ATOM 2298 C C . ILE A 1 291 ? 16.001 1.649 6.729 1.00 87.75 291 ILE A C 1
ATOM 2300 O O . ILE A 1 291 ? 15.571 2.696 7.213 1.00 87.75 291 ILE A O 1
ATOM 2304 N N . PHE A 1 292 ? 15.425 1.035 5.705 1.00 88.25 292 PHE A N 1
ATOM 2305 C CA . PHE A 1 292 ? 14.180 1.439 5.069 1.00 88.25 292 PHE A CA 1
ATOM 2306 C C . PHE A 1 292 ? 13.210 0.268 5.078 1.00 88.25 292 PHE A C 1
ATOM 2308 O O . PHE A 1 292 ? 13.620 -0.885 5.023 1.00 88.25 292 PHE A O 1
ATOM 2315 N N . TYR A 1 293 ? 11.922 0.574 5.106 1.00 86.38 293 TYR A N 1
ATOM 2316 C CA . TYR A 1 293 ? 10.862 -0.419 5.064 1.00 86.38 293 TYR A CA 1
ATOM 2317 C C . TYR A 1 293 ? 10.029 -0.173 3.817 1.00 86.38 293 TYR A C 1
ATOM 2319 O O . TYR A 1 293 ? 9.597 0.955 3.574 1.00 86.38 293 TYR A O 1
ATOM 2327 N N . VAL A 1 294 ? 9.832 -1.211 3.013 1.00 85.50 294 VAL A N 1
ATOM 2328 C CA . VAL A 1 294 ? 9.058 -1.128 1.776 1.00 85.50 294 VAL A CA 1
ATOM 2329 C C . VAL A 1 294 ? 7.974 -2.190 1.821 1.00 85.50 294 VAL A C 1
ATOM 2331 O O . VAL A 1 294 ? 8.252 -3.368 2.023 1.00 85.50 294 VAL A O 1
ATOM 2334 N N . ASN A 1 295 ? 6.729 -1.764 1.636 1.00 86.00 295 ASN A N 1
ATOM 2335 C CA . ASN A 1 295 ? 5.615 -2.684 1.446 1.00 86.00 295 ASN A CA 1
ATOM 2336 C C . ASN A 1 295 ? 5.649 -3.231 0.018 1.00 86.00 295 ASN A C 1
ATOM 2338 O O . ASN A 1 295 ? 5.970 -2.500 -0.921 1.00 86.00 295 ASN A O 1
ATOM 2342 N N . ASP A 1 296 ? 5.275 -4.494 -0.156 1.00 80.69 296 ASP A N 1
ATOM 2343 C CA . ASP A 1 296 ? 5.066 -5.060 -1.487 1.00 80.69 296 ASP A CA 1
ATOM 2344 C C . ASP A 1 296 ? 3.930 -4.311 -2.209 1.00 80.69 296 ASP A C 1
ATOM 2346 O O . ASP A 1 296 ? 2.750 -4.442 -1.868 1.00 80.69 296 ASP A O 1
ATOM 2350 N N . ILE A 1 297 ? 4.298 -3.500 -3.206 1.00 81.56 297 ILE A N 1
ATOM 2351 C CA . ILE A 1 297 ? 3.363 -2.650 -3.951 1.00 81.56 297 ILE A CA 1
ATOM 2352 C C . ILE A 1 297 ? 2.353 -3.499 -4.726 1.00 81.56 297 ILE A C 1
ATOM 2354 O O . ILE A 1 297 ? 1.194 -3.106 -4.828 1.00 81.56 297 ILE A O 1
ATOM 2358 N N . SER A 1 298 ? 2.743 -4.678 -5.218 1.00 78.69 298 SER A N 1
ATOM 2359 C CA . SER A 1 298 ? 1.831 -5.565 -5.950 1.00 78.69 298 SER A CA 1
ATOM 2360 C C . SER A 1 298 ? 0.723 -6.063 -5.027 1.00 78.69 298 SER A C 1
ATOM 2362 O O . SER A 1 298 ? -0.456 -5.968 -5.367 1.00 78.69 298 SER A O 1
ATOM 2364 N N . LYS A 1 299 ? 1.087 -6.499 -3.813 1.00 79.38 299 LYS A N 1
ATOM 2365 C CA . LYS A 1 299 ? 0.114 -6.880 -2.776 1.00 79.38 299 LYS A CA 1
ATOM 2366 C C . LYS A 1 299 ? -0.743 -5.692 -2.335 1.00 79.38 299 LYS A C 1
ATOM 2368 O O . LYS A 1 299 ? -1.927 -5.875 -2.062 1.00 79.38 299 LYS A O 1
ATOM 2373 N N . LEU A 1 300 ? -0.170 -4.487 -2.284 1.00 80.44 300 LEU A N 1
ATOM 2374 C CA . LEU A 1 300 ? -0.890 -3.263 -1.931 1.00 80.44 300 LEU A CA 1
ATOM 2375 C C . LEU A 1 300 ? -1.954 -2.914 -2.972 1.00 80.44 300 LEU A C 1
ATOM 2377 O O . LEU A 1 300 ? -3.113 -2.735 -2.611 1.00 80.44 300 LEU A O 1
ATOM 2381 N N . ILE A 1 301 ? -1.585 -2.914 -4.253 1.00 79.94 301 ILE A N 1
ATOM 2382 C CA . ILE A 1 301 ? -2.506 -2.695 -5.372 1.00 79.94 301 ILE A CA 1
ATOM 2383 C C . ILE A 1 301 ? -3.578 -3.786 -5.398 1.00 79.94 301 ILE A C 1
ATOM 2385 O O . ILE A 1 301 ? -4.762 -3.480 -5.510 1.00 79.94 301 ILE A O 1
ATOM 2389 N N . ALA A 1 302 ? -3.187 -5.057 -5.256 1.00 77.88 302 ALA A N 1
ATOM 2390 C CA . ALA A 1 302 ? -4.137 -6.159 -5.202 1.00 77.88 302 ALA A CA 1
ATOM 2391 C C . ALA A 1 302 ? -5.152 -5.949 -4.071 1.00 77.88 302 ALA A C 1
ATOM 2393 O O . ALA A 1 302 ? -6.349 -6.040 -4.316 1.00 77.88 302 ALA A O 1
ATOM 2394 N N . ASN A 1 303 ? -4.701 -5.605 -2.862 1.00 74.00 303 ASN A N 1
ATOM 2395 C CA . ASN A 1 303 ? -5.594 -5.299 -1.747 1.00 74.00 303 ASN A CA 1
ATOM 2396 C C . ASN A 1 303 ? -6.509 -4.098 -2.036 1.00 74.00 303 ASN A C 1
ATOM 2398 O O . ASN A 1 303 ? -7.695 -4.177 -1.734 1.00 74.00 303 ASN A O 1
ATOM 2402 N N . ASP A 1 304 ? -6.014 -3.030 -2.659 1.00 75.25 304 ASP A N 1
ATOM 2403 C CA . ASP A 1 304 ? -6.819 -1.845 -2.985 1.00 75.25 304 ASP A CA 1
ATOM 2404 C C . ASP A 1 304 ? -7.965 -2.171 -3.968 1.00 75.25 304 ASP A C 1
ATOM 2406 O O . ASP A 1 304 ? -9.123 -1.800 -3.754 1.00 75.25 304 ASP A O 1
ATOM 2410 N N . PHE A 1 305 ? -7.689 -2.997 -4.985 1.00 69.25 305 PHE A N 1
ATOM 2411 C CA . PHE A 1 305 ? -8.722 -3.505 -5.895 1.00 69.25 305 PHE A CA 1
ATOM 2412 C C . PHE A 1 305 ? -9.736 -4.424 -5.198 1.00 69.25 305 PHE A C 1
ATOM 2414 O O . PHE A 1 305 ? -10.922 -4.401 -5.540 1.00 69.25 305 PHE A O 1
ATOM 2421 N N . LEU A 1 306 ? -9.310 -5.209 -4.204 1.00 64.19 306 LEU A N 1
ATOM 2422 C CA . LEU A 1 306 ? -10.217 -6.023 -3.386 1.00 64.19 306 LEU A CA 1
ATOM 2423 C C . LEU A 1 306 ? -11.150 -5.146 -2.544 1.00 64.19 306 LEU A C 1
ATOM 2425 O O . LEU A 1 306 ? -12.349 -5.403 -2.488 1.00 64.19 306 LEU A O 1
ATOM 2429 N N . PHE A 1 307 ? -10.635 -4.085 -1.922 1.00 57.16 307 PHE A N 1
ATOM 2430 C CA . PHE A 1 307 ? -11.460 -3.180 -1.121 1.00 57.16 307 PHE A CA 1
ATOM 2431 C C . PHE A 1 307 ? -12.468 -2.401 -1.976 1.00 57.16 307 PHE A C 1
ATOM 2433 O O . PHE A 1 307 ? -13.636 -2.314 -1.599 1.00 57.16 307 PHE A O 1
ATOM 2440 N N . SER A 1 308 ? -12.065 -1.905 -3.151 1.00 50.62 308 SER A N 1
ATOM 2441 C CA . SER A 1 308 ? -12.958 -1.184 -4.075 1.00 50.62 308 SER A CA 1
ATOM 2442 C C . SER A 1 308 ? -14.105 -2.060 -4.607 1.00 50.62 308 SER A C 1
ATOM 2444 O O . SER A 1 308 ? -15.254 -1.623 -4.717 1.00 50.62 308 SER A O 1
ATOM 2446 N N . THR A 1 309 ? -13.824 -3.333 -4.883 1.00 49.06 309 THR A N 1
ATOM 2447 C CA . THR A 1 309 ? -14.832 -4.295 -5.358 1.00 49.06 309 THR A CA 1
ATOM 2448 C C . THR A 1 309 ? -15.741 -4.814 -4.235 1.00 49.06 309 THR A C 1
ATOM 2450 O O . THR A 1 309 ? -16.906 -5.113 -4.483 1.00 49.06 309 THR A O 1
ATOM 2453 N N . CYS A 1 310 ? -15.271 -4.845 -2.984 1.00 45.19 310 CYS A N 1
ATOM 2454 C CA . CYS A 1 310 ? -16.103 -5.173 -1.821 1.00 45.19 310 CYS A CA 1
ATOM 2455 C C . CYS A 1 310 ? -16.999 -4.004 -1.370 1.00 45.19 310 CYS A C 1
ATOM 2457 O O . CYS A 1 310 ? -18.134 -4.237 -0.964 1.00 45.19 310 CYS A O 1
ATOM 2459 N N . LEU A 1 311 ? -16.528 -2.755 -1.468 1.00 40.12 311 LEU A N 1
ATOM 2460 C CA . LEU A 1 311 ? -17.299 -1.553 -1.107 1.00 40.12 311 LEU A CA 1
ATOM 2461 C C . LEU A 1 311 ? -18.355 -1.162 -2.152 1.00 40.12 311 LEU A C 1
ATOM 2463 O O . LEU A 1 311 ? -19.284 -0.431 -1.830 1.00 40.12 311 LEU A O 1
ATOM 2467 N N . SER A 1 312 ? -18.246 -1.660 -3.386 1.00 40.72 312 SER A N 1
ATOM 2468 C CA . SER A 1 312 ? -19.281 -1.485 -4.421 1.00 40.72 312 SER A CA 1
ATOM 2469 C C . SER A 1 312 ? -20.465 -2.448 -4.270 1.00 40.72 312 SER A C 1
ATOM 2471 O O . SER A 1 312 ? -21.441 -2.343 -5.011 1.00 40.72 312 SER A O 1
ATOM 2473 N N . SER A 1 313 ? -20.419 -3.363 -3.294 1.00 42.56 313 SER A N 1
ATOM 2474 C CA . SER A 1 313 ? -21.588 -4.132 -2.867 1.00 42.56 313 SER A CA 1
ATOM 2475 C C . SER A 1 313 ? -22.312 -3.361 -1.755 1.00 42.56 313 SER A C 1
ATOM 2477 O O . SER A 1 313 ? -21.751 -3.229 -0.664 1.00 42.56 313 SER A O 1
ATOM 2479 N N . PRO A 1 314 ? -23.534 -2.845 -1.984 1.00 39.62 314 PRO A N 1
ATOM 2480 C CA . PRO A 1 314 ? -24.226 -2.020 -0.999 1.00 39.62 314 PRO A CA 1
ATOM 2481 C C . PRO A 1 314 ? -24.486 -2.812 0.288 1.00 39.62 314 PRO A C 1
ATOM 2483 O O . PRO A 1 314 ? -24.745 -4.015 0.250 1.00 39.62 314 PRO A O 1
ATOM 2486 N N . ILE A 1 315 ? -24.405 -2.137 1.438 1.00 44.38 315 ILE A N 1
ATOM 2487 C CA . ILE A 1 315 ? -24.732 -2.656 2.776 1.00 44.38 315 ILE A CA 1
ATOM 2488 C C . ILE A 1 315 ? -26.243 -2.430 3.000 1.00 44.38 315 ILE A C 1
ATOM 2490 O O . ILE A 1 315 ? -26.623 -1.285 3.228 1.00 44.38 315 ILE A O 1
ATOM 2494 N N . PRO A 1 316 ? -27.127 -3.454 2.998 1.00 36.44 316 PRO A N 1
ATOM 2495 C CA . PRO A 1 316 ? -28.570 -3.204 3.104 1.00 36.44 316 PRO A CA 1
ATOM 2496 C C . PRO A 1 316 ? -29.008 -2.739 4.503 1.00 36.44 316 PRO A C 1
ATOM 2498 O O . PRO A 1 316 ? -29.290 -3.563 5.372 1.00 36.44 316 PRO A O 1
ATOM 2501 N N . MET A 1 317 ? -29.082 -1.441 4.797 1.00 34.03 317 MET A N 1
ATOM 2502 C CA . MET A 1 317 ? -29.692 -1.008 6.062 1.00 34.03 317 MET A CA 1
ATOM 2503 C C . MET A 1 317 ? -31.178 -1.394 6.097 1.00 34.03 317 MET A C 1
ATOM 2505 O O . MET A 1 317 ? -31.999 -0.799 5.415 1.00 34.03 317 MET A O 1
ATOM 2509 N N . ILE A 1 318 ? -31.522 -2.380 6.927 1.00 38.25 318 ILE A N 1
ATOM 2510 C CA . ILE A 1 318 ? -32.908 -2.680 7.285 1.00 38.25 318 ILE A CA 1
ATOM 2511 C C . ILE A 1 318 ? -33.300 -1.684 8.379 1.00 38.25 318 ILE A C 1
ATOM 2513 O O . ILE A 1 318 ? -32.879 -1.813 9.529 1.00 38.25 318 ILE A O 1
ATOM 2517 N N . LEU A 1 319 ? -34.075 -0.670 8.003 1.00 36.84 319 LEU A N 1
ATOM 2518 C CA . LEU A 1 319 ? -34.875 0.142 8.917 1.00 36.84 319 LEU A CA 1
ATOM 2519 C C . LEU A 1 319 ? -36.185 -0.612 9.202 1.00 36.84 319 LEU A C 1
ATOM 2521 O O . LEU A 1 319 ? -37.239 -0.239 8.709 1.00 36.84 319 LEU A O 1
ATOM 2525 N N . ASP A 1 320 ? -36.118 -1.669 10.011 1.00 36.66 320 ASP A N 1
ATOM 2526 C CA . ASP A 1 320 ? -37.303 -2.210 10.688 1.00 36.66 320 ASP A CA 1
ATOM 2527 C C . ASP A 1 320 ? -37.219 -1.817 12.162 1.00 36.66 320 ASP A C 1
ATOM 2529 O O . ASP A 1 320 ? -36.680 -2.536 13.005 1.00 36.66 320 ASP A O 1
ATOM 2533 N N . MET A 1 321 ? -37.735 -0.628 12.478 1.00 32.97 321 MET A N 1
ATOM 2534 C CA . MET A 1 321 ? -38.111 -0.307 13.851 1.00 32.97 321 MET A CA 1
ATOM 2535 C C . MET A 1 321 ? -39.534 -0.820 14.100 1.00 32.97 321 MET A C 1
ATOM 2537 O O . MET A 1 321 ? -40.456 -0.393 13.401 1.00 32.97 321 MET A O 1
ATOM 2541 N N . PRO A 1 322 ? -39.766 -1.676 15.109 1.00 42.75 322 PRO A N 1
ATOM 2542 C CA . PRO A 1 322 ? -41.118 -2.000 15.527 1.00 42.75 322 PRO A CA 1
ATOM 2543 C C . PRO A 1 322 ? -41.746 -0.765 16.179 1.00 42.75 322 PRO A C 1
ATOM 2545 O O . PRO A 1 322 ? -41.342 -0.329 17.258 1.00 42.75 322 PRO A O 1
ATOM 2548 N N . HIS A 1 323 ? -42.763 -0.200 15.532 1.00 38.06 323 HIS A N 1
ATOM 2549 C CA . HIS A 1 323 ? -43.719 0.647 16.229 1.00 38.06 323 HIS A CA 1
ATOM 2550 C C . HIS A 1 323 ? -44.519 -0.211 17.210 1.00 38.06 323 HIS A C 1
ATOM 2552 O O . HIS A 1 323 ? -45.199 -1.159 16.822 1.00 38.06 323 HIS A O 1
ATOM 2558 N N . ALA A 1 324 ? -44.434 0.154 18.484 1.00 45.41 324 ALA A N 1
ATOM 2559 C CA . ALA A 1 324 ? -45.369 -0.238 19.524 1.00 45.41 324 ALA A CA 1
ATOM 2560 C C . ALA A 1 324 ? -45.709 1.014 20.348 1.00 45.41 324 ALA A C 1
ATOM 2562 O O . ALA A 1 324 ? -44.861 1.911 20.450 1.00 45.41 324 ALA A O 1
ATOM 2563 N N . PRO A 1 325 ? -46.889 1.084 20.986 1.00 56.84 325 PRO A N 1
ATOM 2564 C CA . PRO A 1 325 ? -47.898 0.028 21.142 1.00 56.84 325 PRO A CA 1
ATOM 2565 C C . PRO A 1 325 ? -49.134 0.134 20.237 1.00 56.84 325 PRO A C 1
ATOM 2567 O O . PRO A 1 325 ? -49.557 1.267 19.911 1.00 56.84 325 PRO A O 1
#

Sequence (325 aa):
MPPTKGPAKEIDGFVKLTINQTVKYACTVCSRLYRGGEITEEDAILSRKVSGHIKSQRHKDAIDADQTLHEQIERMDHSIDQRNHDFLRVAEGQERLGSHPADTTFQALRQVQRNELYDELVADMFDDMDVENEGQHTFLDDITTLKSRLDRECNGIDLWNAEKDAALLGFSFSTNSQELPGDDIDDTVTSVINDMCLNNAIDEETVLGISAEKGSRYFPYPNKTLAILDMLDSFPRNRLSDSMMKAILWAMRQCGAENVPSFKSLRALQEELRKSTSIETIEFKSVLGNIFYVNDISKLIANDFLFSTCLSSPIPMILDMPHAP

Foldseek 3Di:
DPDDDPDDDDDPQWDWDQDPNATWIAGQLLCCPPPVRDDDPVRTHHPVCVVVCCVDPSVVVSVVVVVVVVVVVVVVVVVVVVVVVVVVVVVVVVVPPDDDPPPPVVVVVVVVVVVVVVVVVVVVLPPPDDDDDDDPDPVVVVLVVVLVVLVVVCVVVPVDDPVVVCVVQPWDFDDDDDDDDDDPPCPPLQVVLVVVVLVVVLPPDDPPVQCQDVPPLLPVGNDPQLSVLLVQCPPPPRPQDLSNSSVVLVVCVVVVPPPRHRSVNSVVVNVVCCVVLPFDWTWIADPVRDIDTDGDVSSVVSSVVVVVSSSVPDRDDDPDDDDDD

pLDDT: mean 72.19, std 19.35, range [32.97, 97.44]